Protein AF-A0A1G7TZG2-F1 (afdb_monomer_lite)

Sequence (341 aa):
MNESDNANGDNPPPTPTDAPNVVALSGQSQTVPIGFNADVRGTAAAETLQVLSKTNVTFGGNDGDEIEFEQPISAYTISASGNGISVSNGETKASLSLNGAVDLAFADGSATAQIRPTDAGFGVFLGEQRVGDTFDPGAVTLDTSDVSAIADEEGSDSGGTFPDLPSEGGPQPVSAGTGASENINGNQNATISGNGGDDRYILQTDSNAELTIDDFENGDQLFFTVDQLNDINVNNDVFGDGRVTLSAGQAAVTLTNLTESADQQIFDNASFEEQFGDRGIGISGDGGEDTGFPALPSEGGPQPVSAGTGASENLDGNQDTTISGNGGKTASSLIPRRTPH

Structure (mmCIF, N/CA/C/O backbone):
data_AF-A0A1G7TZG2-F1
#
_entry.id   AF-A0A1G7TZG2-F1
#
loop_
_atom_site.group_PDB
_atom_site.id
_atom_site.type_symbol
_atom_site.label_atom_id
_atom_site.label_alt_id
_atom_site.label_comp_id
_atom_site.label_asym_id
_atom_site.label_entity_id
_atom_site.label_seq_id
_atom_site.pdbx_PDB_ins_code
_atom_site.Cartn_x
_atom_site.Cartn_y
_atom_site.Cartn_z
_atom_site.occupancy
_atom_site.B_iso_or_equiv
_atom_site.auth_seq_id
_atom_site.auth_comp_id
_atom_site.auth_asym_id
_atom_site.auth_atom_id
_atom_site.pdbx_PDB_model_num
ATOM 1 N N . MET A 1 1 ? 27.627 59.198 14.942 1.00 47.44 1 MET A N 1
ATOM 2 C CA . MET A 1 1 ? 26.810 58.603 13.869 1.00 47.44 1 MET A CA 1
ATOM 3 C C . MET A 1 1 ? 26.427 57.231 14.376 1.00 47.44 1 MET A C 1
ATOM 5 O O . MET A 1 1 ? 27.297 56.381 14.448 1.00 47.44 1 MET A O 1
ATOM 9 N N . ASN A 1 2 ? 25.202 57.099 14.888 1.00 47.97 2 ASN A N 1
ATOM 10 C CA . ASN A 1 2 ? 24.642 55.818 15.312 1.00 47.97 2 ASN A CA 1
ATOM 11 C C . ASN A 1 2 ? 23.916 55.242 14.100 1.00 47.97 2 ASN A C 1
ATOM 13 O O . ASN A 1 2 ? 22.902 55.805 13.690 1.00 47.97 2 ASN A O 1
ATOM 17 N N . GLU A 1 3 ? 24.451 54.172 13.526 1.00 56.22 3 GLU A N 1
ATOM 18 C CA . GLU A 1 3 ? 23.673 53.280 12.672 1.00 56.22 3 GLU A CA 1
ATOM 19 C C . GLU A 1 3 ? 22.830 52.412 13.611 1.00 56.22 3 GLU A C 1
ATOM 21 O O . GLU A 1 3 ? 23.351 51.640 14.413 1.00 56.22 3 GLU A O 1
ATOM 26 N N . SER A 1 4 ? 21.519 52.652 13.612 1.00 64.19 4 SER A N 1
ATOM 27 C CA . SER A 1 4 ? 20.555 51.773 14.266 1.00 64.19 4 SER A CA 1
ATOM 28 C C . SER A 1 4 ? 20.326 50.576 13.353 1.00 64.19 4 SER A C 1
ATOM 30 O O . SER A 1 4 ? 19.540 50.664 12.411 1.00 64.19 4 SER A O 1
ATOM 32 N N . ASP A 1 5 ? 21.000 49.470 13.657 1.00 58.59 5 ASP A N 1
ATOM 33 C CA . ASP A 1 5 ? 20.667 48.147 13.139 1.00 58.59 5 ASP A CA 1
ATOM 34 C C . ASP A 1 5 ? 19.278 47.757 13.655 1.00 58.59 5 ASP A C 1
ATOM 36 O O . ASP A 1 5 ? 19.091 47.348 14.803 1.00 58.59 5 ASP A O 1
ATOM 40 N N . ASN A 1 6 ? 18.268 47.952 12.810 1.00 57.56 6 ASN A N 1
ATOM 41 C CA . ASN A 1 6 ? 16.907 47.505 13.062 1.00 57.56 6 ASN A CA 1
ATOM 42 C C . ASN A 1 6 ? 16.846 45.988 12.832 1.00 57.56 6 ASN A C 1
ATOM 44 O O . ASN A 1 6 ? 16.478 45.523 11.758 1.00 57.56 6 ASN A O 1
ATOM 48 N N . ALA A 1 7 ? 17.261 45.225 13.845 1.00 53.97 7 ALA A N 1
ATOM 49 C CA . ALA A 1 7 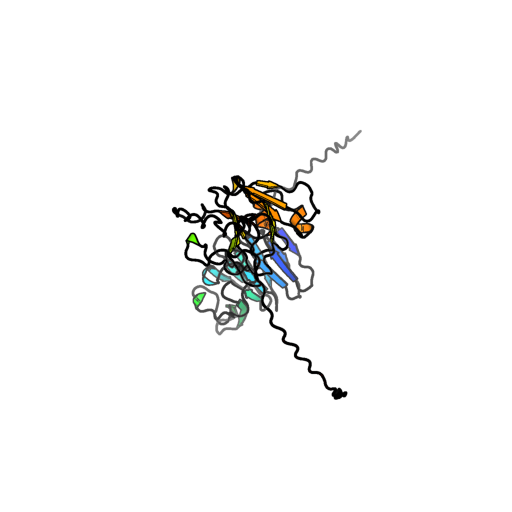? 17.293 43.763 13.875 1.00 53.97 7 ALA A CA 1
ATOM 50 C C . ALA A 1 7 ? 15.898 43.119 14.032 1.00 53.97 7 ALA A C 1
ATOM 52 O O . ALA A 1 7 ? 15.753 42.102 14.707 1.00 53.97 7 ALA A O 1
ATOM 53 N N . ASN A 1 8 ? 14.869 43.683 13.399 1.00 54.25 8 ASN A N 1
ATOM 54 C CA . ASN A 1 8 ? 13.614 42.968 13.188 1.00 54.25 8 ASN A CA 1
ATOM 55 C C . ASN A 1 8 ? 13.787 42.132 11.923 1.00 54.25 8 ASN A C 1
ATOM 57 O O . ASN A 1 8 ? 13.435 42.553 10.823 1.00 54.25 8 ASN A O 1
ATOM 61 N N . GLY A 1 9 ? 14.440 40.983 12.098 1.00 50.12 9 GLY A N 1
ATOM 62 C CA . GLY A 1 9 ? 14.615 39.963 11.075 1.00 50.12 9 GLY A CA 1
ATOM 63 C C . GLY A 1 9 ? 13.283 39.320 10.713 1.00 50.12 9 GLY A C 1
ATOM 64 O O . GLY A 1 9 ? 13.037 38.173 11.072 1.00 50.12 9 GLY A O 1
ATOM 65 N N . ASP A 1 10 ? 12.447 40.052 9.982 1.00 59.44 10 ASP A N 1
ATOM 66 C CA . ASP A 1 10 ? 11.390 39.473 9.164 1.00 59.44 10 ASP A CA 1
ATOM 67 C C . ASP A 1 10 ? 12.084 38.760 8.004 1.00 59.44 10 ASP A C 1
ATOM 69 O O . ASP A 1 10 ? 12.281 39.320 6.927 1.00 59.44 10 ASP A O 1
ATOM 73 N N . ASN A 1 11 ? 12.545 37.537 8.254 1.00 67.19 11 ASN A N 1
ATOM 74 C CA . ASN A 1 11 ? 12.902 36.622 7.186 1.00 67.19 11 ASN A CA 1
ATOM 75 C C . ASN A 1 11 ? 11.590 35.935 6.791 1.00 67.19 11 ASN A C 1
ATOM 77 O O . ASN A 1 11 ? 11.180 35.008 7.498 1.00 67.19 11 ASN A O 1
ATOM 81 N N . PRO A 1 12 ? 10.858 36.430 5.770 1.00 75.00 12 PRO A N 1
ATOM 82 C CA . PRO A 1 12 ? 9.615 35.793 5.372 1.00 75.00 12 PRO A CA 1
ATOM 83 C C . PRO A 1 12 ? 9.908 34.319 5.075 1.00 75.00 12 PRO A C 1
ATOM 85 O O . PRO A 1 12 ? 10.983 34.015 4.541 1.00 75.00 12 PRO A O 1
ATOM 88 N N . PRO A 1 13 ? 8.995 33.399 5.434 1.00 74.69 13 PRO A N 1
ATOM 89 C CA . PRO A 1 13 ? 9.159 32.006 5.059 1.00 74.69 13 PRO A CA 1
ATOM 90 C C . PRO A 1 13 ? 9.420 31.945 3.549 1.00 74.69 13 PRO A C 1
ATOM 92 O O . PRO A 1 13 ? 8.789 32.699 2.798 1.00 74.69 13 PRO A O 1
ATOM 95 N N . PRO A 1 14 ? 10.392 31.128 3.105 1.00 65.44 14 PRO A N 1
ATOM 96 C CA . PRO A 1 14 ? 10.720 31.035 1.694 1.00 65.44 14 PRO A CA 1
ATOM 97 C C . PRO A 1 14 ? 9.442 30.732 0.916 1.00 65.44 14 PRO A C 1
ATOM 99 O O . PRO A 1 14 ? 8.670 29.851 1.299 1.00 65.44 14 PRO A O 1
ATOM 102 N N . THR A 1 15 ? 9.197 31.492 -0.151 1.00 73.00 15 THR A N 1
ATOM 103 C CA . THR A 1 15 ? 8.085 31.208 -1.054 1.00 73.00 15 THR A CA 1
ATOM 104 C C . THR A 1 15 ? 8.252 29.775 -1.552 1.00 73.00 15 THR A C 1
ATOM 106 O O . THR A 1 15 ? 9.344 29.461 -2.039 1.00 73.00 15 THR A O 1
ATOM 109 N N . PRO A 1 16 ? 7.227 28.912 -1.444 1.00 67.69 16 PRO A N 1
ATOM 110 C CA . PRO A 1 16 ? 7.276 27.586 -2.035 1.00 67.69 16 PRO A CA 1
ATOM 111 C C . PRO A 1 16 ? 7.681 27.721 -3.500 1.00 67.69 16 PRO A C 1
ATOM 113 O O . PRO A 1 16 ? 7.040 28.433 -4.273 1.00 67.69 16 PRO A O 1
ATOM 116 N N . THR A 1 17 ? 8.815 27.132 -3.854 1.00 71.56 17 THR A N 1
ATOM 117 C CA . THR A 1 17 ? 9.245 27.036 -5.244 1.00 71.56 17 THR A CA 1
ATOM 118 C C . THR A 1 17 ? 8.560 25.835 -5.870 1.00 71.56 17 THR A C 1
ATOM 120 O O . THR A 1 17 ? 8.439 24.813 -5.206 1.00 71.56 17 THR A O 1
ATOM 123 N N . ASP A 1 18 ? 8.246 25.895 -7.162 1.00 74.62 18 ASP A N 1
ATOM 124 C CA . ASP A 1 18 ? 7.765 24.735 -7.935 1.00 74.62 18 ASP A CA 1
ATOM 125 C C . ASP A 1 18 ? 8.829 23.621 -8.098 1.00 74.62 18 ASP A C 1
ATOM 127 O O . ASP A 1 18 ? 8.640 22.668 -8.852 1.00 74.62 18 ASP A O 1
ATOM 131 N N . ALA A 1 19 ? 9.987 23.751 -7.440 1.00 82.50 19 ALA A N 1
ATOM 132 C CA . ALA A 1 19 ? 11.026 22.737 -7.445 1.00 82.50 19 ALA A CA 1
ATOM 133 C C . ALA A 1 19 ? 10.610 21.550 -6.556 1.00 82.50 19 ALA A C 1
ATOM 135 O O . ALA A 1 19 ? 10.148 21.772 -5.434 1.00 82.50 19 ALA A O 1
ATOM 136 N N . PRO A 1 20 ? 10.788 20.302 -7.024 1.00 87.81 20 PRO A N 1
ATOM 137 C CA . PRO A 1 20 ? 10.469 19.122 -6.233 1.00 87.81 20 PRO A CA 1
ATOM 138 C C . PRO A 1 20 ? 11.361 19.031 -4.990 1.00 87.81 20 PRO A C 1
ATOM 140 O O . PRO A 1 20 ? 12.482 19.549 -4.960 1.00 87.81 20 PRO A O 1
ATOM 143 N N . ASN A 1 21 ? 10.870 18.331 -3.971 1.00 92.44 21 ASN A N 1
ATOM 144 C CA . ASN A 1 21 ? 11.657 18.034 -2.780 1.00 92.44 21 ASN A CA 1
ATOM 145 C C . ASN A 1 21 ? 12.835 17.131 -3.150 1.00 92.44 21 ASN A C 1
ATOM 147 O O . ASN A 1 21 ? 12.668 16.186 -3.912 1.00 92.44 21 ASN A O 1
ATOM 151 N N . VAL A 1 22 ? 14.018 17.379 -2.596 1.00 96.38 22 VAL A N 1
ATOM 152 C CA . VAL A 1 22 ? 15.173 16.506 -2.841 1.00 96.38 22 VAL A CA 1
ATOM 153 C C . VAL A 1 22 ? 15.244 15.450 -1.747 1.00 96.38 22 VAL A C 1
ATOM 155 O O . VAL A 1 22 ? 15.362 15.790 -0.571 1.00 96.38 22 VAL A O 1
ATOM 158 N N . VAL A 1 23 ? 15.220 14.179 -2.141 1.00 96.69 23 VAL A N 1
ATOM 159 C CA . VAL A 1 23 ? 15.385 13.035 -1.235 1.00 96.69 23 VAL A CA 1
ATOM 160 C C . VAL A 1 23 ? 16.736 12.394 -1.525 1.00 96.69 23 VAL A C 1
ATOM 162 O O . VAL A 1 23 ? 17.000 11.985 -2.651 1.00 96.69 23 VAL A O 1
ATOM 165 N N . ALA A 1 24 ? 17.613 12.328 -0.525 1.00 96.44 24 ALA A N 1
ATOM 166 C CA . ALA A 1 24 ? 18.919 11.683 -0.646 1.00 96.44 24 ALA A CA 1
ATOM 167 C C . ALA A 1 24 ? 18.910 10.350 0.104 1.00 96.44 24 ALA A C 1
ATOM 169 O O . ALA A 1 24 ? 18.599 10.314 1.296 1.00 96.44 24 ALA A O 1
ATOM 170 N N . LEU A 1 25 ? 19.244 9.269 -0.600 1.00 96.44 25 LEU A N 1
ATOM 171 C CA . LEU A 1 25 ? 19.230 7.916 -0.052 1.00 96.44 25 LEU A CA 1
ATOM 172 C C . LEU A 1 25 ? 20.475 7.630 0.804 1.00 96.44 25 LEU A C 1
ATOM 174 O O . LEU A 1 25 ? 21.490 8.327 0.726 1.00 96.44 25 LEU A O 1
ATOM 178 N N . SER A 1 26 ? 20.384 6.621 1.674 1.00 94.75 26 SER A N 1
ATOM 179 C CA . SER A 1 26 ? 21.356 6.390 2.754 1.00 94.75 26 SER A CA 1
ATOM 180 C C . SER A 1 26 ? 22.680 5.776 2.286 1.00 94.75 26 SER A C 1
ATOM 182 O O . SER A 1 26 ? 23.651 5.747 3.047 1.00 94.75 26 SER A O 1
ATOM 184 N N . GLY A 1 27 ? 22.745 5.288 1.044 1.00 94.06 27 GLY A N 1
ATOM 185 C CA . GLY A 1 27 ? 23.894 4.541 0.535 1.00 94.06 27 GLY A CA 1
ATOM 186 C C . GLY A 1 27 ? 23.878 3.053 0.872 1.00 94.06 27 GLY A C 1
ATOM 187 O O . GLY A 1 27 ? 24.905 2.397 0.709 1.00 94.06 27 GLY A O 1
ATOM 188 N N . GLN A 1 28 ? 22.774 2.535 1.410 1.00 96.81 28 GLN A N 1
ATOM 189 C CA . GLN A 1 28 ? 22.540 1.122 1.715 1.00 96.81 28 GLN A CA 1
ATOM 190 C C . GLN A 1 28 ? 21.270 0.656 1.000 1.00 96.81 28 GLN A C 1
ATOM 192 O O . GLN A 1 28 ? 20.453 1.492 0.619 1.00 96.81 28 GLN A O 1
ATOM 197 N N . SER A 1 29 ? 21.088 -0.660 0.862 1.00 97.06 29 SER A N 1
ATOM 198 C CA . SER A 1 29 ? 19.823 -1.198 0.360 1.00 97.06 29 SER A CA 1
ATOM 199 C C . SER A 1 29 ? 18.670 -0.813 1.278 1.00 97.06 29 SER A C 1
ATOM 201 O O . SER A 1 29 ? 18.775 -0.973 2.497 1.00 97.06 29 SER A O 1
ATOM 203 N N . GLN A 1 30 ? 17.597 -0.286 0.698 1.00 96.94 30 GLN A N 1
ATOM 204 C CA . GLN A 1 30 ? 16.427 0.190 1.431 1.00 96.94 30 GLN A CA 1
ATOM 205 C C . GLN A 1 30 ? 15.210 0.316 0.512 1.00 96.94 30 GLN A C 1
ATOM 207 O O . GLN A 1 30 ? 15.365 0.591 -0.677 1.00 96.94 30 GLN A O 1
ATOM 212 N N . THR A 1 31 ? 14.026 0.206 1.110 1.00 97.38 31 THR A N 1
ATOM 213 C CA . THR A 1 31 ? 12.734 0.513 0.488 1.00 97.38 31 THR A CA 1
ATOM 214 C C . THR A 1 31 ? 12.240 1.850 1.023 1.00 97.38 31 THR A C 1
ATOM 216 O O . THR A 1 31 ? 12.272 2.077 2.236 1.00 97.38 31 THR A O 1
ATOM 219 N N . VAL A 1 32 ? 11.836 2.761 0.136 1.00 97.25 32 VAL A N 1
ATOM 220 C CA . VAL A 1 32 ? 11.391 4.108 0.515 1.00 97.25 32 VAL A CA 1
ATOM 221 C C . VAL A 1 32 ? 10.055 4.443 -0.155 1.00 97.25 32 VAL A C 1
ATOM 223 O O . VAL A 1 32 ? 10.031 4.609 -1.378 1.00 97.25 32 VAL A O 1
ATOM 226 N N . PRO A 1 33 ? 8.969 4.624 0.621 1.00 95.62 33 PRO A N 1
ATOM 227 C CA . PRO A 1 33 ? 7.718 5.159 0.104 1.00 95.62 33 PRO A CA 1
ATOM 228 C C . PRO A 1 33 ? 7.842 6.655 -0.176 1.00 95.62 33 PRO A C 1
ATOM 230 O O . PRO A 1 33 ? 8.309 7.442 0.654 1.00 95.62 33 PRO A O 1
ATOM 233 N N . ILE A 1 34 ? 7.420 7.057 -1.371 1.00 97.06 34 ILE A N 1
ATOM 234 C CA . ILE A 1 34 ? 7.437 8.439 -1.837 1.00 97.06 34 ILE A CA 1
ATOM 235 C C . ILE A 1 34 ? 5.992 8.898 -2.029 1.00 97.06 34 ILE A C 1
ATOM 237 O O . ILE A 1 34 ? 5.396 8.669 -3.073 1.00 97.06 34 ILE A O 1
ATOM 241 N N . GLY A 1 35 ? 5.455 9.579 -1.010 1.00 92.56 35 GLY A N 1
ATOM 242 C CA . GLY A 1 35 ? 4.097 10.152 -0.977 1.00 92.56 35 GLY A CA 1
ATOM 243 C C . GLY A 1 35 ? 4.004 11.630 -1.374 1.00 92.56 35 GLY A C 1
ATOM 244 O O . GLY A 1 35 ? 3.016 12.299 -1.088 1.00 92.56 35 GLY A O 1
ATOM 245 N N . PHE A 1 36 ? 5.052 12.191 -1.981 1.00 92.81 36 PHE A N 1
ATOM 246 C CA . PHE A 1 36 ? 5.091 13.594 -2.398 1.00 92.81 36 PHE A CA 1
ATOM 247 C C . PHE A 1 36 ? 5.972 13.791 -3.635 1.00 92.81 36 PHE A C 1
ATOM 249 O O . PHE A 1 36 ? 6.800 12.952 -3.977 1.00 92.81 36 PHE A O 1
ATOM 256 N N . ASN A 1 37 ? 5.836 14.942 -4.299 1.00 95.56 37 ASN A N 1
ATOM 257 C CA . ASN A 1 37 ? 6.665 15.276 -5.459 1.00 95.56 37 ASN A CA 1
ATOM 258 C C . ASN A 1 37 ? 8.148 15.383 -5.069 1.00 95.56 37 ASN A C 1
ATOM 260 O O . ASN A 1 37 ? 8.521 16.261 -4.277 1.00 95.56 37 ASN A O 1
ATOM 264 N N . ALA A 1 38 ? 8.986 14.528 -5.654 1.00 96.88 38 ALA A N 1
ATOM 265 C CA . ALA A 1 38 ? 10.372 14.354 -5.242 1.00 96.88 38 ALA A CA 1
ATOM 266 C C . ALA A 1 38 ? 11.353 14.178 -6.414 1.00 96.88 38 ALA A C 1
ATOM 268 O O . ALA A 1 38 ? 11.049 13.601 -7.456 1.00 96.88 38 ALA A O 1
ATOM 269 N N . ASP A 1 39 ? 12.572 14.660 -6.206 1.00 97.69 39 ASP A N 1
ATOM 270 C CA . ASP A 1 39 ? 13.777 14.359 -6.971 1.00 97.69 39 ASP A CA 1
ATOM 271 C C . ASP A 1 39 ? 14.675 13.488 -6.086 1.00 97.69 39 ASP A C 1
ATOM 273 O O . ASP A 1 39 ? 15.319 13.967 -5.143 1.00 97.69 39 ASP A O 1
ATOM 277 N N . VAL A 1 40 ? 14.639 12.185 -6.348 1.00 97.62 40 VAL A N 1
ATOM 278 C CA . VAL A 1 40 ? 15.295 11.160 -5.545 1.00 97.62 40 VAL A CA 1
ATOM 279 C C . VAL A 1 40 ? 16.698 10.913 -6.088 1.00 97.62 40 VAL A C 1
ATOM 281 O O . VAL A 1 40 ? 16.915 10.580 -7.256 1.00 97.62 40 VAL A O 1
ATOM 284 N N . ARG A 1 41 ? 17.683 11.081 -5.211 1.00 95.38 41 ARG A N 1
ATOM 285 C CA . ARG A 1 41 ? 19.101 10.864 -5.487 1.00 95.38 41 ARG A CA 1
ATOM 286 C C . ARG A 1 41 ? 19.492 9.486 -4.968 1.00 95.38 41 ARG A C 1
ATOM 288 O O . ARG A 1 41 ? 19.796 9.341 -3.782 1.00 95.38 41 ARG A O 1
ATOM 295 N N . GLY A 1 42 ? 19.450 8.515 -5.878 1.00 92.25 42 GLY A N 1
ATOM 296 C CA . GLY A 1 42 ? 19.916 7.152 -5.640 1.00 92.25 42 GLY A CA 1
ATOM 297 C C . GLY A 1 42 ? 21.417 7.062 -5.401 1.00 92.25 42 GLY A C 1
ATOM 298 O O . GLY A 1 42 ? 22.162 8.036 -5.596 1.00 92.25 42 GLY A O 1
ATOM 299 N N . THR A 1 43 ? 21.860 5.893 -4.960 1.00 94.81 43 THR A N 1
ATOM 300 C CA . THR A 1 43 ? 23.270 5.592 -4.708 1.00 94.81 43 THR A CA 1
ATOM 301 C C . THR A 1 43 ? 23.759 4.449 -5.600 1.00 94.81 43 THR A C 1
ATOM 303 O O . THR A 1 43 ? 23.362 4.358 -6.752 1.00 94.81 43 THR A O 1
ATOM 306 N N . ALA A 1 44 ? 24.725 3.658 -5.133 1.00 94.88 44 ALA A N 1
ATOM 307 C CA . ALA A 1 44 ? 25.202 2.460 -5.826 1.00 94.88 44 ALA A CA 1
ATOM 308 C C . ALA A 1 44 ? 24.705 1.164 -5.161 1.00 94.88 44 ALA A C 1
ATOM 310 O O . ALA A 1 44 ? 25.110 0.078 -5.573 1.00 94.88 44 ALA A O 1
ATOM 311 N N . ALA A 1 45 ? 23.931 1.276 -4.078 1.00 97.12 45 ALA A N 1
ATOM 312 C CA . ALA A 1 45 ? 23.237 0.148 -3.474 1.00 97.12 45 ALA A CA 1
ATOM 313 C C . ALA A 1 45 ? 21.942 -0.141 -4.246 1.00 97.12 45 ALA A C 1
ATOM 315 O O . ALA A 1 45 ? 21.452 0.745 -4.927 1.00 97.12 45 ALA A O 1
ATOM 316 N N . ALA A 1 46 ? 21.408 -1.355 -4.096 1.00 97.50 46 ALA A N 1
ATOM 317 C CA . ALA A 1 46 ? 20.106 -1.737 -4.640 1.00 97.50 46 ALA A CA 1
ATOM 318 C C . ALA A 1 46 ? 18.988 -1.081 -3.821 1.00 97.50 46 ALA A C 1
ATOM 320 O O . ALA A 1 46 ? 18.831 -1.408 -2.638 1.00 97.50 46 ALA A O 1
ATOM 321 N N . GLU A 1 47 ? 18.274 -0.134 -4.416 1.00 98.31 47 GLU A N 1
ATOM 322 C CA . GLU A 1 47 ? 17.254 0.691 -3.767 1.00 98.31 47 GLU A CA 1
ATOM 323 C C . GLU A 1 47 ? 15.873 0.443 -4.373 1.00 98.31 47 GLU A C 1
ATOM 325 O O . GLU A 1 47 ? 15.728 0.419 -5.592 1.00 98.31 47 GLU A O 1
ATOM 330 N N . THR A 1 48 ? 14.850 0.340 -3.524 1.00 98.31 48 THR A N 1
ATOM 331 C CA . THR A 1 48 ? 13.454 0.194 -3.952 1.00 98.31 48 THR A CA 1
ATOM 332 C C . THR A 1 48 ? 12.687 1.480 -3.655 1.00 98.31 48 THR A C 1
ATOM 334 O O . THR A 1 48 ? 12.655 1.939 -2.507 1.00 98.31 48 THR A O 1
ATOM 337 N N . LEU A 1 49 ? 12.066 2.089 -4.668 1.00 98.19 49 LEU A N 1
ATOM 338 C CA . LEU A 1 49 ? 11.177 3.240 -4.483 1.00 98.19 49 LEU A CA 1
ATOM 339 C C . LEU A 1 49 ? 9.727 2.850 -4.722 1.00 98.19 49 LEU A C 1
ATOM 341 O O . LEU A 1 49 ? 9.362 2.438 -5.817 1.00 98.19 49 LEU A O 1
ATOM 345 N N . GLN A 1 50 ? 8.898 3.097 -3.718 1.00 98.00 50 GLN A N 1
ATOM 346 C CA . GLN A 1 50 ? 7.455 2.908 -3.776 1.00 98.00 50 GLN A CA 1
ATOM 347 C C . GLN A 1 50 ? 6.791 4.227 -4.163 1.00 98.00 50 GLN A C 1
ATOM 349 O O . GLN A 1 50 ? 6.795 5.190 -3.390 1.00 98.00 50 GLN A O 1
ATOM 354 N N . VAL A 1 51 ? 6.288 4.311 -5.395 1.00 97.25 51 VAL A N 1
ATOM 355 C CA . VAL A 1 51 ? 5.717 5.544 -5.951 1.00 97.25 51 VAL A CA 1
ATOM 356 C C . VAL A 1 51 ? 4.218 5.572 -5.678 1.00 97.25 51 VAL A C 1
ATOM 358 O O . VAL A 1 51 ? 3.431 5.042 -6.461 1.00 97.25 51 VAL A O 1
ATOM 361 N N . LEU A 1 52 ? 3.842 6.233 -4.581 1.00 94.25 52 LEU A N 1
ATOM 362 C CA . LEU A 1 52 ? 2.448 6.325 -4.153 1.00 94.25 52 LEU A CA 1
ATOM 363 C C . LEU A 1 52 ? 1.618 7.214 -5.088 1.00 94.25 52 LEU A C 1
ATOM 365 O O . LEU A 1 52 ? 2.147 8.047 -5.843 1.00 94.25 52 LEU A O 1
ATOM 369 N N . SER A 1 53 ? 0.301 7.073 -5.015 1.00 92.00 53 SER A N 1
ATOM 370 C CA . SER A 1 53 ? -0.644 7.830 -5.828 1.00 92.00 53 SER A CA 1
ATOM 371 C C . SER A 1 53 ? -0.478 9.353 -5.754 1.00 92.00 53 SER A C 1
ATOM 373 O O . SER A 1 53 ? -0.146 9.939 -4.724 1.00 92.00 53 SER A O 1
ATOM 375 N N . LYS A 1 54 ? -0.744 10.028 -6.883 1.00 90.88 54 LYS A N 1
ATOM 376 C CA . LYS A 1 54 ? -0.698 11.500 -7.052 1.00 90.88 54 LYS A CA 1
ATOM 377 C C . LYS A 1 54 ? 0.682 12.121 -6.816 1.00 90.88 54 LYS A C 1
ATOM 379 O O . LYS A 1 54 ? 0.792 13.312 -6.507 1.00 90.88 54 LYS A O 1
ATOM 384 N N . THR A 1 55 ? 1.747 11.346 -7.008 1.00 93.69 55 THR A N 1
ATOM 385 C CA . THR A 1 55 ? 3.125 11.825 -6.856 1.00 93.69 55 THR A CA 1
ATOM 386 C C . THR A 1 55 ? 3.856 11.957 -8.187 1.00 93.69 55 THR A C 1
ATOM 388 O O . THR A 1 55 ? 3.615 11.231 -9.151 1.00 93.69 55 THR A O 1
ATOM 391 N N . ASN A 1 56 ? 4.777 12.920 -8.247 1.00 96.75 56 ASN A N 1
ATOM 392 C CA . ASN A 1 56 ? 5.707 13.095 -9.356 1.00 96.75 56 ASN A CA 1
ATOM 393 C C . ASN A 1 56 ? 7.136 12.856 -8.870 1.00 96.75 56 ASN A C 1
ATOM 395 O O . ASN A 1 56 ? 7.691 13.682 -8.142 1.00 96.75 56 ASN A O 1
ATOM 399 N N . VAL A 1 57 ? 7.741 11.758 -9.311 1.00 98.00 57 VAL A N 1
ATOM 400 C CA . VAL A 1 57 ? 9.074 11.324 -8.890 1.00 98.00 57 VAL A CA 1
ATOM 401 C C . VAL A 1 57 ? 10.052 11.384 -10.056 1.00 98.00 57 VAL A C 1
ATOM 403 O O . VAL A 1 57 ? 9.758 10.945 -11.169 1.00 98.00 57 VAL A O 1
ATOM 406 N N . THR A 1 58 ? 11.240 11.930 -9.809 1.00 98.19 58 THR A N 1
ATOM 407 C CA . THR A 1 58 ? 12.402 11.774 -10.692 1.00 98.19 58 THR A CA 1
ATOM 408 C C . THR A 1 58 ? 13.464 10.947 -9.983 1.00 98.19 58 THR A C 1
ATOM 410 O O . THR A 1 58 ? 13.769 11.230 -8.830 1.00 98.19 58 THR A O 1
ATOM 413 N N . PHE A 1 59 ? 14.033 9.950 -10.659 1.00 98.12 59 PHE A N 1
ATOM 414 C CA . PHE A 1 59 ? 15.049 9.062 -10.088 1.00 98.12 59 PHE A CA 1
ATOM 415 C C . PHE A 1 59 ? 16.128 8.707 -11.118 1.00 98.12 59 PHE A C 1
ATOM 417 O O . PHE A 1 59 ? 15.859 8.606 -12.315 1.00 98.12 59 PHE A O 1
ATOM 424 N N . GLY A 1 60 ? 17.371 8.544 -10.672 1.00 97.19 60 GLY A N 1
ATOM 425 C CA . GLY A 1 60 ? 18.468 8.050 -11.506 1.00 97.19 60 GLY A CA 1
ATOM 426 C C . GLY A 1 60 ? 18.809 6.619 -11.124 1.00 97.19 60 GLY A C 1
ATOM 427 O O . GLY A 1 60 ? 19.652 6.445 -10.252 1.00 97.19 60 GLY A O 1
ATOM 428 N N . GLY A 1 61 ? 18.173 5.645 -11.772 1.00 96.44 61 GLY A N 1
ATOM 429 C CA . GLY A 1 61 ? 18.300 4.235 -11.410 1.00 96.44 61 GLY A CA 1
ATOM 430 C C . GLY A 1 61 ? 19.546 3.560 -11.984 1.00 96.44 61 GLY A C 1
ATOM 431 O O . GLY A 1 61 ? 20.003 3.874 -13.093 1.00 96.44 61 GLY A O 1
ATOM 432 N N . ASN A 1 62 ? 20.089 2.635 -11.207 1.00 97.50 62 ASN A N 1
ATOM 433 C CA . ASN A 1 62 ? 21.278 1.830 -11.455 1.00 97.50 62 ASN A CA 1
ATOM 434 C C . ASN A 1 62 ? 20.923 0.336 -11.414 1.00 97.50 62 ASN A C 1
ATOM 436 O O . ASN A 1 62 ? 19.767 -0.035 -11.249 1.00 97.50 62 ASN A O 1
ATOM 440 N N . ASP A 1 63 ? 21.929 -0.520 -11.606 1.00 97.69 63 ASP A N 1
ATOM 441 C CA . ASP A 1 63 ? 21.740 -1.970 -11.569 1.00 97.69 63 ASP A CA 1
ATOM 442 C C . ASP A 1 63 ? 21.240 -2.439 -10.194 1.00 97.69 63 ASP A C 1
ATOM 444 O O . ASP A 1 63 ? 21.914 -2.226 -9.183 1.00 97.69 63 ASP A O 1
ATOM 448 N N . GLY A 1 64 ? 20.109 -3.146 -10.189 1.00 97.31 64 GLY A N 1
ATOM 449 C CA . GLY A 1 64 ? 19.498 -3.713 -8.983 1.00 97.31 64 GLY A CA 1
ATOM 450 C C . GLY A 1 64 ? 18.570 -2.759 -8.234 1.00 97.31 64 GLY A C 1
ATOM 451 O O . GLY A 1 64 ? 18.079 -3.138 -7.177 1.00 97.31 64 GLY A O 1
ATOM 452 N N . ASP A 1 65 ? 18.342 -1.553 -8.760 1.00 98.50 65 ASP A N 1
ATOM 453 C CA . ASP A 1 65 ? 17.276 -0.685 -8.265 1.00 98.50 65 ASP A CA 1
ATOM 454 C C . ASP A 1 65 ? 15.914 -1.163 -8.772 1.00 98.50 65 ASP A C 1
ATOM 456 O O . ASP A 1 65 ? 15.801 -1.704 -9.877 1.00 98.50 65 ASP A O 1
ATOM 460 N N . GLU A 1 66 ? 14.878 -0.880 -7.995 1.00 98.50 66 GLU A N 1
ATOM 461 C CA . GLU A 1 66 ? 13.500 -1.251 -8.287 1.00 98.50 66 GLU A CA 1
ATOM 462 C C . GLU A 1 66 ? 12.551 -0.073 -8.051 1.00 98.50 66 GLU A C 1
ATOM 464 O O . GLU A 1 66 ? 12.707 0.693 -7.097 1.00 98.50 66 GLU A O 1
ATOM 469 N N . ILE A 1 67 ? 11.559 0.090 -8.926 1.00 98.44 67 ILE A N 1
ATOM 470 C CA . ILE A 1 67 ? 10.476 1.062 -8.762 1.00 98.44 67 ILE A CA 1
ATOM 471 C C . ILE A 1 67 ? 9.140 0.332 -8.756 1.00 98.44 67 ILE A C 1
ATOM 473 O O . ILE A 1 67 ? 8.765 -0.286 -9.751 1.00 98.44 67 ILE A O 1
ATOM 477 N N . GLU A 1 68 ? 8.415 0.478 -7.656 1.00 98.12 68 GLU A N 1
ATOM 478 C CA . GLU A 1 68 ? 7.116 -0.135 -7.415 1.00 98.12 68 GLU A CA 1
ATOM 479 C C . GLU A 1 68 ? 5.976 0.861 -7.677 1.00 98.12 68 GLU A C 1
ATOM 481 O O . GLU A 1 68 ? 6.059 2.047 -7.328 1.00 98.12 68 GLU A O 1
ATOM 486 N N . PHE A 1 69 ? 4.901 0.364 -8.290 1.00 97.31 69 PHE A N 1
ATOM 487 C CA . PHE A 1 69 ? 3.693 1.108 -8.644 1.00 97.31 69 PHE A CA 1
ATOM 488 C C . PHE A 1 69 ? 2.432 0.393 -8.140 1.00 97.31 69 PHE A C 1
ATOM 490 O O . PHE A 1 69 ? 2.361 -0.833 -8.164 1.00 97.31 69 PHE A O 1
ATOM 497 N N . GLU A 1 70 ? 1.417 1.158 -7.738 1.00 94.75 70 GLU A N 1
ATOM 498 C CA . GLU A 1 70 ? 0.165 0.616 -7.175 1.00 94.75 70 GLU A CA 1
ATOM 499 C C . GLU A 1 70 ? -0.733 -0.077 -8.208 1.00 94.75 70 GLU A C 1
ATOM 501 O O . GLU A 1 70 ? -1.520 -0.946 -7.872 1.00 94.75 70 GLU A O 1
ATOM 506 N N . GLN A 1 71 ? -0.666 0.319 -9.481 1.00 94.88 71 GLN A N 1
ATOM 507 C CA . GLN A 1 71 ? -1.622 -0.130 -10.498 1.00 94.88 71 GLN A CA 1
ATOM 508 C C . GLN A 1 71 ? -0.978 -1.145 -11.463 1.00 94.88 71 GLN A C 1
ATOM 510 O O . GLN A 1 71 ? 0.252 -1.202 -11.577 1.00 94.88 71 GLN A O 1
ATOM 515 N N . PRO A 1 72 ? -1.767 -1.950 -12.199 1.00 96.75 72 PRO A N 1
ATOM 516 C CA . PRO A 1 72 ? -1.225 -2.837 -13.230 1.00 96.75 72 PRO A CA 1
ATOM 517 C C . PRO A 1 72 ? -0.583 -2.039 -14.374 1.00 96.75 72 PRO A C 1
ATOM 519 O O . PRO A 1 72 ? -0.972 -0.897 -14.642 1.00 96.75 72 PRO A O 1
ATOM 522 N N . ILE A 1 73 ? 0.345 -2.643 -15.127 1.00 98.06 73 ILE A N 1
ATOM 523 C CA . ILE A 1 73 ? 1.085 -1.956 -16.207 1.00 98.06 73 ILE A CA 1
ATOM 524 C C . ILE A 1 73 ? 0.151 -1.314 -17.249 1.00 98.06 73 ILE A C 1
ATOM 526 O O . ILE A 1 73 ? 0.447 -0.255 -17.807 1.00 98.06 73 ILE A O 1
ATOM 530 N N . SER A 1 74 ? -1.012 -1.929 -17.486 1.00 97.25 74 SER A N 1
ATOM 531 C CA . SER A 1 74 ? -2.029 -1.451 -18.432 1.00 97.25 74 SER A CA 1
ATOM 532 C C . SER A 1 74 ? -2.680 -0.114 -18.046 1.00 97.25 74 SER A C 1
ATOM 534 O O . SER A 1 74 ? -3.247 0.552 -18.916 1.00 97.25 74 SER A O 1
ATOM 536 N N . ALA A 1 75 ? -2.568 0.312 -16.783 1.00 97.00 75 ALA A N 1
ATOM 537 C CA . ALA A 1 75 ? -3.044 1.610 -16.305 1.00 97.00 75 ALA A CA 1
ATOM 538 C C . ALA A 1 75 ? -2.084 2.767 -16.641 1.00 97.00 75 ALA A C 1
ATOM 540 O O . ALA A 1 75 ? -2.456 3.938 -16.524 1.00 97.00 75 ALA A O 1
ATOM 541 N N . TYR A 1 76 ? -0.856 2.465 -17.074 1.00 98.25 76 TYR A N 1
ATOM 542 C CA . TYR A 1 76 ? 0.178 3.463 -17.316 1.00 98.25 76 TYR A CA 1
ATOM 543 C C . TYR A 1 76 ? 0.442 3.692 -18.803 1.00 98.25 76 TYR A C 1
ATOM 545 O O . TYR A 1 76 ? 0.560 2.784 -19.624 1.00 98.25 76 TYR A O 1
ATOM 553 N N . THR A 1 77 ? 0.645 4.959 -19.144 1.00 98.25 77 THR A N 1
ATOM 554 C CA . THR A 1 77 ? 1.338 5.358 -20.364 1.00 98.25 77 THR A CA 1
ATOM 555 C C . THR A 1 77 ? 2.841 5.309 -20.110 1.00 98.25 77 THR A C 1
ATOM 557 O O . THR A 1 77 ? 3.359 6.052 -19.273 1.00 98.25 77 THR A O 1
ATOM 560 N N . ILE A 1 78 ? 3.546 4.463 -20.863 1.00 98.62 78 ILE A N 1
ATOM 561 C CA . ILE A 1 78 ? 5.002 4.308 -20.777 1.00 98.62 78 ILE A CA 1
ATOM 562 C C . ILE A 1 78 ? 5.648 4.870 -22.041 1.00 98.62 78 ILE A C 1
ATOM 564 O O . ILE A 1 78 ? 5.290 4.517 -23.165 1.00 98.62 78 ILE A O 1
ATOM 568 N N . SER A 1 79 ? 6.616 5.762 -21.859 1.00 98.56 79 SER A N 1
ATOM 569 C CA . SER A 1 79 ? 7.351 6.403 -22.951 1.00 98.56 79 SER A CA 1
ATOM 570 C C . SER A 1 79 ? 8.841 6.473 -22.645 1.00 98.56 79 SER A C 1
ATOM 572 O O . SER A 1 79 ? 9.252 6.404 -21.489 1.00 98.56 79 SER A O 1
ATOM 574 N N . ALA A 1 80 ? 9.669 6.611 -23.679 1.00 98.38 80 ALA A N 1
ATOM 575 C CA . ALA A 1 80 ? 11.114 6.723 -23.526 1.00 98.38 80 ALA A CA 1
ATOM 576 C C . ALA A 1 80 ? 11.684 7.856 -24.380 1.00 98.38 80 ALA A C 1
ATOM 578 O O . ALA A 1 80 ? 11.213 8.127 -25.485 1.00 98.38 80 ALA A 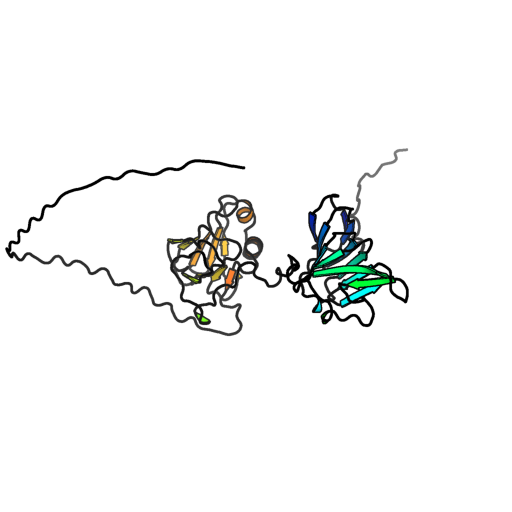O 1
ATOM 579 N N . SER A 1 81 ? 12.734 8.500 -23.871 1.00 97.69 81 SER A N 1
ATOM 580 C CA . SER A 1 81 ? 13.492 9.527 -24.584 1.00 97.69 81 SER A CA 1
ATOM 581 C C . SER A 1 81 ? 14.942 9.539 -24.109 1.00 97.69 81 SER A C 1
ATOM 583 O O . SER A 1 81 ? 15.219 9.741 -22.928 1.00 97.69 81 SER A O 1
ATOM 585 N N . GLY A 1 82 ? 15.888 9.361 -25.034 1.00 97.06 82 GLY A N 1
ATOM 586 C CA . GLY A 1 82 ? 17.307 9.253 -24.691 1.00 97.06 82 GLY A CA 1
ATOM 587 C C . GLY A 1 82 ? 17.576 8.031 -23.808 1.00 97.06 82 GLY A C 1
ATOM 588 O O . GLY A 1 82 ? 17.230 6.916 -24.189 1.00 97.06 82 GLY A O 1
ATOM 589 N N . ASN A 1 83 ? 18.192 8.252 -22.645 1.00 97.56 83 ASN A N 1
ATOM 590 C CA . ASN A 1 83 ? 18.376 7.240 -21.601 1.00 97.56 83 ASN A CA 1
ATOM 591 C C . ASN A 1 83 ? 17.251 7.250 -20.548 1.00 97.56 83 ASN A C 1
ATOM 593 O O . ASN A 1 83 ? 17.386 6.593 -19.522 1.00 97.56 83 ASN A O 1
ATOM 597 N N . GLY A 1 84 ? 16.183 8.023 -20.759 1.00 98.12 84 GLY A N 1
ATOM 598 C CA . GLY A 1 84 ? 15.080 8.143 -19.816 1.00 98.12 84 GLY A CA 1
ATOM 599 C C . GLY A 1 84 ? 13.871 7.286 -20.184 1.00 98.12 84 GLY A C 1
ATOM 600 O O . GLY A 1 84 ? 13.539 7.156 -21.366 1.00 98.12 84 GLY A O 1
ATOM 601 N N . ILE A 1 85 ? 13.181 6.774 -19.166 1.00 98.50 85 ILE A N 1
ATOM 602 C CA . ILE A 1 85 ? 11.845 6.169 -19.253 1.00 98.50 85 ILE A CA 1
ATOM 603 C C . ILE A 1 85 ? 10.881 6.952 -18.354 1.00 98.50 85 ILE A C 1
ATOM 605 O O . ILE A 1 85 ? 11.253 7.405 -17.273 1.00 98.50 85 ILE A O 1
ATOM 609 N N . SER A 1 86 ? 9.652 7.170 -18.816 1.00 98.50 86 SER A N 1
ATOM 610 C CA . SER A 1 86 ? 8.594 7.814 -18.039 1.00 98.50 86 SER A CA 1
ATOM 611 C C . SER A 1 86 ? 7.365 6.921 -17.996 1.00 98.50 86 SER A C 1
ATOM 613 O O . SER A 1 86 ? 6.915 6.450 -19.041 1.00 98.50 86 SER A O 1
ATOM 615 N N . VAL A 1 87 ? 6.839 6.731 -16.790 1.00 98.50 87 VAL A N 1
ATOM 616 C CA . VAL A 1 87 ? 5.653 5.931 -16.468 1.00 98.50 87 VAL A CA 1
ATOM 617 C C . VAL A 1 87 ? 4.633 6.877 -15.840 1.00 98.50 87 VAL A C 1
ATOM 619 O O . VAL A 1 87 ? 4.971 7.585 -14.891 1.00 98.50 87 VAL A O 1
ATOM 622 N N . SER A 1 88 ? 3.419 6.973 -16.386 1.00 98.12 88 SER A N 1
ATOM 623 C CA . SER A 1 88 ? 2.389 7.871 -15.843 1.00 98.12 88 SER A CA 1
ATOM 624 C C . SER A 1 88 ? 0.967 7.407 -16.134 1.00 98.12 88 SER A C 1
ATOM 626 O O . SER A 1 88 ? 0.687 6.958 -17.240 1.00 98.12 88 SER A O 1
ATOM 628 N N . ASN A 1 89 ? 0.064 7.572 -15.169 1.00 96.56 89 ASN A N 1
ATOM 629 C CA . ASN A 1 89 ? -1.380 7.337 -15.317 1.00 96.56 89 ASN A CA 1
ATOM 630 C C . ASN A 1 89 ? -2.188 8.657 -15.341 1.00 96.56 89 ASN A C 1
ATOM 632 O O . ASN A 1 89 ? -3.407 8.653 -15.207 1.00 96.56 89 ASN A O 1
ATOM 636 N N . GLY A 1 90 ? -1.514 9.802 -15.513 1.00 95.38 90 GLY A N 1
ATOM 637 C CA . GLY A 1 90 ? -2.117 11.139 -15.508 1.00 95.38 90 GLY A CA 1
ATOM 638 C C . GLY A 1 90 ? -2.073 11.847 -14.151 1.00 95.38 90 GLY A C 1
ATOM 639 O O . GLY A 1 90 ? -1.865 13.060 -14.133 1.00 95.38 90 GLY A O 1
ATOM 640 N N . GLU A 1 91 ? -2.191 11.112 -13.043 1.00 91.31 91 GLU A N 1
ATOM 641 C CA . GLU A 1 91 ? -2.080 11.655 -11.678 1.00 91.31 91 GLU A CA 1
ATOM 642 C C . GLU A 1 91 ? -0.699 11.390 -11.071 1.00 91.31 91 GLU A C 1
ATOM 644 O O . GLU A 1 91 ? -0.046 12.306 -10.569 1.00 91.31 91 GLU A O 1
ATOM 649 N N . THR A 1 92 ? -0.233 10.149 -11.186 1.00 95.75 92 THR A N 1
ATOM 650 C CA . THR A 1 92 ? 1.092 9.689 -10.775 1.00 95.75 92 THR A CA 1
ATOM 651 C C . THR A 1 92 ? 2.040 9.708 -11.967 1.00 95.75 92 THR A C 1
ATOM 653 O O . THR A 1 92 ? 1.671 9.380 -13.107 1.00 95.75 92 THR A O 1
ATOM 656 N N . LYS A 1 93 ? 3.293 10.093 -11.727 1.00 98.00 93 LYS A N 1
ATOM 657 C CA . LYS A 1 93 ? 4.347 10.090 -12.739 1.00 98.00 93 LYS A CA 1
ATOM 658 C C . LYS A 1 93 ? 5.704 9.759 -12.136 1.00 98.00 93 LYS A C 1
ATOM 660 O O . LYS A 1 93 ? 6.217 10.505 -11.310 1.00 98.00 93 LYS A O 1
ATOM 665 N N . ALA A 1 94 ? 6.364 8.747 -12.683 1.00 98.31 94 ALA A N 1
ATOM 666 C CA . ALA A 1 94 ? 7.784 8.502 -12.473 1.00 98.31 94 ALA A CA 1
ATOM 667 C C . ALA A 1 94 ? 8.576 8.844 -13.744 1.00 98.31 94 ALA A C 1
ATOM 669 O O . ALA A 1 94 ? 8.168 8.537 -14.868 1.00 98.31 94 ALA A O 1
ATOM 670 N N . SER A 1 95 ? 9.711 9.520 -13.579 1.00 98.38 95 SER A N 1
ATOM 671 C CA . SER A 1 95 ? 10.683 9.808 -14.639 1.00 98.38 95 SER A CA 1
ATOM 672 C C . SER A 1 95 ? 12.046 9.275 -14.222 1.00 98.38 95 SER A C 1
ATOM 674 O O . SER A 1 95 ? 12.682 9.813 -13.318 1.00 98.38 95 SER A O 1
ATOM 676 N N . LEU A 1 96 ? 12.498 8.215 -14.880 1.00 98.31 96 LEU A N 1
ATOM 677 C CA . LEU A 1 96 ? 13.712 7.506 -14.515 1.00 98.31 96 LEU A CA 1
ATOM 678 C C . LEU A 1 96 ? 14.792 7.770 -15.556 1.00 98.31 96 LEU A C 1
ATOM 680 O O . LEU A 1 96 ? 14.551 7.625 -16.753 1.00 98.31 96 LEU A O 1
ATOM 684 N N . SER A 1 97 ? 15.995 8.120 -15.113 1.00 98.31 97 SER A N 1
ATOM 685 C CA . SER A 1 97 ? 17.199 8.053 -15.945 1.00 98.31 97 SER A CA 1
ATOM 686 C C . SER A 1 97 ? 17.857 6.695 -15.748 1.00 98.31 97 SER A C 1
ATOM 688 O O . SER A 1 97 ? 18.248 6.376 -14.630 1.00 98.31 97 SER A O 1
ATOM 690 N N . LEU A 1 98 ? 17.996 5.915 -16.818 1.00 98.06 98 LEU A N 1
ATOM 691 C CA . LEU A 1 98 ? 18.579 4.576 -16.771 1.00 98.06 98 LEU A CA 1
ATOM 692 C C . LEU A 1 98 ? 20.102 4.669 -16.902 1.00 98.06 98 LEU A C 1
ATOM 694 O O . LEU A 1 98 ? 20.628 4.947 -17.987 1.00 98.06 98 LEU A O 1
ATOM 698 N N . ASN A 1 99 ? 20.802 4.457 -15.788 1.00 97.38 99 ASN A N 1
ATOM 699 C CA . ASN A 1 99 ? 22.257 4.275 -15.744 1.00 97.38 99 ASN A CA 1
ATOM 700 C C . ASN A 1 99 ? 22.649 2.790 -15.655 1.00 97.38 99 ASN A C 1
ATOM 702 O O . ASN A 1 99 ? 23.797 2.452 -15.943 1.00 97.38 99 ASN A O 1
ATOM 706 N N . GLY A 1 100 ? 21.689 1.930 -15.309 1.00 97.06 100 GLY A N 1
ATOM 707 C CA . GLY A 1 100 ? 21.775 0.472 -15.292 1.00 97.06 100 GLY A CA 1
ATOM 708 C C . GLY A 1 100 ? 20.421 -0.167 -15.619 1.00 97.06 100 GLY A C 1
ATOM 709 O O . GLY A 1 100 ? 19.519 0.504 -16.133 1.00 97.06 100 GLY A O 1
ATOM 710 N N . ALA A 1 101 ? 20.306 -1.465 -15.360 1.00 98.31 101 ALA A N 1
ATOM 711 C CA . ALA A 1 101 ? 19.060 -2.217 -15.401 1.00 98.31 101 ALA A CA 1
ATOM 712 C C . ALA A 1 101 ? 18.259 -1.981 -14.113 1.00 98.31 101 ALA A C 1
ATOM 714 O O . ALA A 1 101 ? 18.749 -2.270 -13.026 1.00 98.31 101 ALA A O 1
ATOM 715 N N . VAL A 1 102 ? 17.044 -1.462 -14.265 1.00 98.56 102 VAL A N 1
ATOM 716 C CA . VAL A 1 102 ? 16.140 -1.113 -13.161 1.00 98.56 102 VAL A CA 1
ATOM 717 C C . VAL A 1 102 ? 14.880 -1.945 -13.306 1.00 98.56 102 VAL A C 1
ATOM 719 O O . VAL A 1 102 ? 14.292 -1.945 -14.389 1.00 98.56 102 VAL A O 1
ATOM 722 N N . ASP A 1 103 ? 14.444 -2.620 -12.256 1.00 98.69 103 ASP A N 1
ATOM 723 C CA . ASP A 1 103 ? 13.186 -3.361 -12.281 1.00 98.69 103 ASP A CA 1
ATOM 724 C C . ASP A 1 103 ? 12.004 -2.413 -12.048 1.00 98.69 103 ASP A C 1
ATOM 726 O O . ASP A 1 103 ? 12.062 -1.492 -11.235 1.00 98.69 103 ASP A O 1
ATOM 730 N N . LEU A 1 104 ? 10.951 -2.564 -12.853 1.00 98.69 104 LEU A N 1
ATOM 731 C CA . LEU A 1 104 ? 9.692 -1.844 -12.680 1.00 98.69 104 LEU A CA 1
ATOM 732 C C . LEU A 1 104 ? 8.633 -2.859 -12.272 1.00 98.69 104 LEU A C 1
ATOM 734 O O . LEU A 1 104 ? 8.242 -3.686 -13.099 1.00 98.69 104 LEU A O 1
ATOM 738 N N . ALA A 1 105 ? 8.190 -2.786 -11.024 1.00 98.25 105 ALA A N 1
ATOM 739 C CA . ALA A 1 105 ? 7.176 -3.657 -10.460 1.00 98.25 105 ALA A CA 1
ATOM 740 C C . ALA A 1 105 ? 5.810 -2.964 -10.487 1.00 98.25 105 ALA A C 1
ATOM 742 O O . ALA A 1 105 ? 5.647 -1.829 -10.034 1.00 98.25 105 ALA A O 1
ATOM 743 N N . PHE A 1 106 ? 4.820 -3.652 -11.043 1.00 97.75 106 PHE A N 1
ATOM 744 C CA . PHE A 1 106 ? 3.426 -3.224 -11.138 1.00 97.75 106 PHE A CA 1
ATOM 745 C C . PHE A 1 106 ? 2.535 -4.205 -10.372 1.00 97.75 106 PHE A C 1
ATOM 747 O O . PHE A 1 106 ? 3.002 -5.248 -9.906 1.00 97.75 106 PHE A O 1
ATOM 754 N N . ALA A 1 107 ? 1.238 -3.910 -10.290 1.00 95.38 107 ALA A N 1
ATOM 755 C CA . ALA A 1 107 ? 0.293 -4.806 -9.623 1.00 95.38 107 ALA A CA 1
ATOM 756 C C . ALA A 1 107 ? 0.124 -6.180 -10.286 1.00 95.38 107 ALA A C 1
ATOM 758 O O . ALA A 1 107 ? -0.282 -7.142 -9.644 1.00 95.38 107 ALA A O 1
ATOM 759 N N . ASP A 1 108 ? 0.446 -6.296 -11.572 1.00 94.94 108 ASP A N 1
ATOM 760 C CA . ASP A 1 108 ? 0.350 -7.534 -12.347 1.00 94.94 108 ASP A CA 1
ATOM 761 C C . ASP A 1 108 ? 1.704 -8.230 -12.588 1.00 94.94 108 ASP A C 1
ATOM 763 O O . ASP A 1 108 ? 1.761 -9.234 -13.305 1.00 94.94 108 ASP A O 1
ATOM 767 N N . GLY A 1 109 ? 2.781 -7.735 -11.968 1.00 97.06 109 GLY A N 1
ATOM 768 C CA . GLY A 1 109 ? 4.131 -8.305 -12.010 1.00 97.06 109 GLY A CA 1
ATOM 769 C C . GLY A 1 109 ? 5.204 -7.277 -12.368 1.00 97.06 109 GLY A C 1
ATOM 770 O O . GLY A 1 109 ? 4.907 -6.100 -12.589 1.00 97.06 109 GLY A O 1
ATOM 771 N N . SER A 1 110 ? 6.455 -7.722 -12.467 1.00 98.62 110 SER A N 1
ATOM 772 C CA . SER A 1 110 ? 7.596 -6.849 -12.757 1.00 98.62 110 SER A CA 1
ATOM 773 C C . SER A 1 110 ? 8.227 -7.101 -14.124 1.00 98.62 110 SER A C 1
ATOM 775 O O . SER A 1 110 ? 8.064 -8.152 -14.753 1.00 98.62 110 SER A O 1
ATOM 777 N N . ALA A 1 111 ? 8.952 -6.103 -14.628 1.00 98.75 111 ALA A N 1
ATOM 778 C CA . ALA A 1 111 ? 9.840 -6.255 -15.774 1.00 98.75 111 ALA A CA 1
ATOM 779 C C . ALA A 1 111 ? 11.035 -5.299 -15.698 1.00 98.75 111 ALA A C 1
ATOM 781 O O . ALA A 1 111 ? 10.907 -4.129 -15.338 1.00 98.75 111 ALA A O 1
ATOM 782 N N . THR A 1 112 ? 12.195 -5.764 -16.163 1.00 98.75 112 THR A N 1
ATOM 783 C CA . THR A 1 112 ? 13.420 -4.959 -16.180 1.00 98.75 112 THR A CA 1
ATOM 784 C C . THR A 1 112 ? 13.414 -3.909 -17.292 1.00 98.75 112 THR A C 1
ATOM 786 O O . THR A 1 112 ? 13.357 -4.235 -18.487 1.00 98.75 112 THR A O 1
ATOM 789 N N . ALA A 1 113 ? 13.563 -2.641 -16.919 1.00 98.69 113 ALA A N 1
ATOM 790 C CA . ALA A 1 113 ? 13.866 -1.529 -17.805 1.00 98.69 113 ALA A CA 1
ATOM 791 C C . ALA A 1 113 ? 15.383 -1.386 -18.016 1.00 98.69 113 ALA A C 1
ATOM 793 O O . ALA A 1 113 ? 16.157 -1.255 -17.072 1.00 98.69 113 ALA A O 1
ATOM 794 N N . GLN A 1 114 ? 15.835 -1.372 -19.270 1.00 98.62 114 GLN A N 1
ATOM 795 C CA . GLN A 1 114 ? 17.262 -1.239 -19.591 1.00 98.62 114 GLN A CA 1
ATOM 796 C C . GLN A 1 114 ? 17.512 -0.680 -20.994 1.00 98.62 114 GLN A C 1
ATOM 798 O O . GLN A 1 114 ? 16.674 -0.771 -21.897 1.00 98.62 114 GLN A O 1
ATOM 803 N N . ILE A 1 115 ? 18.711 -0.137 -21.211 1.00 98.56 115 ILE A N 1
ATOM 804 C CA . ILE A 1 115 ? 19.172 0.304 -22.533 1.00 98.56 115 ILE A CA 1
ATOM 805 C C . ILE A 1 115 ? 19.898 -0.848 -23.223 1.00 98.56 115 ILE A C 1
ATOM 807 O O . ILE A 1 115 ? 20.870 -1.384 -22.697 1.00 98.56 115 ILE A O 1
ATOM 811 N N . ARG A 1 116 ? 19.475 -1.200 -24.442 1.00 98.38 116 ARG A N 1
ATOM 812 C CA . ARG A 1 116 ? 20.096 -2.274 -25.236 1.00 98.38 116 ARG A CA 1
ATOM 813 C C . ARG A 1 116 ? 20.507 -1.797 -26.631 1.00 98.38 116 ARG A C 1
ATOM 815 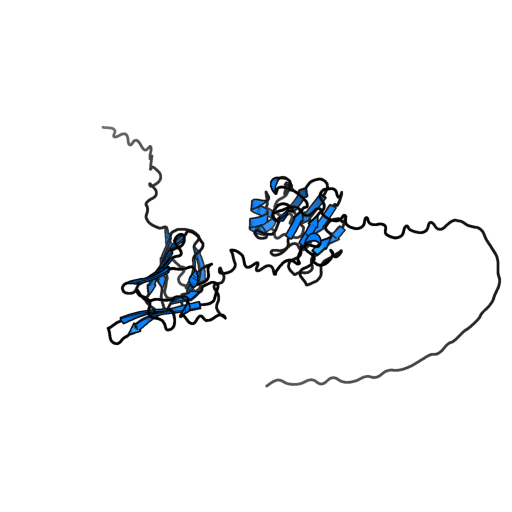O O . ARG A 1 116 ? 19.863 -0.900 -27.189 1.00 98.38 116 ARG A O 1
ATOM 822 N N . PRO A 1 117 ? 21.565 -2.386 -27.221 1.00 97.88 117 PRO A N 1
ATOM 823 C CA . PRO A 1 117 ? 21.899 -2.160 -28.619 1.00 97.88 117 PRO A CA 1
ATOM 824 C C . PRO A 1 117 ? 20.842 -2.780 -29.544 1.00 97.88 117 PRO A C 1
ATOM 826 O O . PRO A 1 117 ? 20.227 -3.799 -29.246 1.00 97.88 117 PRO A O 1
ATOM 829 N N . THR A 1 118 ? 20.663 -2.152 -30.696 1.00 97.00 118 THR A N 1
ATOM 830 C CA . THR A 1 118 ? 19.760 -2.512 -31.790 1.00 97.00 118 THR A CA 1
ATOM 831 C C . THR A 1 118 ? 20.472 -2.232 -33.113 1.00 97.00 118 THR A C 1
ATOM 833 O O . THR A 1 118 ? 21.471 -1.510 -33.145 1.00 97.00 118 THR A O 1
ATOM 836 N N . ASP A 1 119 ? 19.921 -2.704 -34.229 1.00 96.06 119 ASP A N 1
ATOM 837 C CA . ASP A 1 119 ? 20.472 -2.398 -35.558 1.00 96.06 119 ASP A CA 1
ATOM 838 C C . ASP A 1 119 ? 20.472 -0.888 -35.881 1.00 96.06 119 ASP A C 1
ATOM 840 O O . ASP A 1 119 ? 21.256 -0.424 -36.708 1.00 96.06 119 ASP A O 1
ATOM 844 N N . ALA A 1 120 ? 19.613 -0.107 -35.215 1.00 95.06 120 ALA A N 1
ATOM 845 C CA . ALA A 1 120 ? 19.465 1.336 -35.407 1.00 95.06 120 ALA A CA 1
ATOM 846 C C . ALA A 1 120 ? 20.226 2.188 -34.368 1.00 95.06 120 ALA A C 1
ATOM 848 O O . ALA A 1 120 ? 20.055 3.407 -34.336 1.00 95.06 120 ALA A O 1
ATOM 849 N N . GLY A 1 121 ? 21.048 1.576 -33.509 1.00 96.62 121 GLY A N 1
ATOM 850 C CA . GLY A 1 121 ? 21.723 2.247 -32.392 1.00 96.62 121 GLY A CA 1
ATOM 851 C C . GLY A 1 121 ? 21.257 1.694 -31.050 1.00 96.62 121 GLY A C 1
ATOM 852 O O . GLY A 1 121 ? 21.113 0.489 -30.907 1.00 96.62 121 GLY A O 1
ATOM 853 N N . PHE A 1 122 ? 21.004 2.545 -30.060 1.00 97.69 122 PHE A N 1
ATOM 854 C CA . PHE A 1 122 ? 20.532 2.115 -28.739 1.00 97.69 122 PHE A CA 1
ATOM 855 C C . PHE A 1 122 ? 19.039 2.406 -28.560 1.00 97.69 122 PHE A C 1
ATOM 857 O O . PHE A 1 122 ? 18.498 3.333 -29.167 1.00 97.69 122 PHE A O 1
ATOM 864 N N . GLY A 1 123 ? 18.366 1.614 -27.730 1.00 98.12 123 GLY A N 1
ATOM 865 C CA . GLY A 1 123 ? 16.973 1.841 -27.353 1.00 98.12 123 GLY A CA 1
ATOM 866 C C . GLY A 1 123 ? 16.705 1.435 -25.912 1.00 98.12 123 GLY A C 1
ATOM 867 O O . GLY A 1 123 ? 17.395 0.568 -25.383 1.00 98.12 123 GLY A O 1
ATOM 868 N N . VAL A 1 124 ? 15.697 2.060 -25.307 1.00 98.62 124 VAL A N 1
ATOM 869 C CA . VAL A 1 124 ? 15.141 1.646 -24.016 1.00 98.62 124 VAL A CA 1
ATOM 870 C C . VAL A 1 124 ? 14.178 0.486 -24.249 1.00 98.62 124 VAL A C 1
ATOM 872 O O . VAL A 1 124 ? 13.373 0.510 -25.185 1.00 98.62 124 VAL A O 1
ATOM 875 N N . PHE A 1 125 ? 14.277 -0.529 -23.406 1.00 98.69 125 PHE A N 1
ATOM 876 C CA . PHE A 1 125 ? 13.411 -1.696 -23.404 1.00 98.69 125 PHE A CA 1
ATOM 877 C C . PHE A 1 125 ? 12.830 -1.900 -22.015 1.00 98.69 125 PHE A C 1
ATOM 879 O O . PHE A 1 125 ? 13.515 -1.614 -21.039 1.00 98.69 125 PHE A O 1
ATOM 886 N N . LEU A 1 126 ? 11.603 -2.411 -21.964 1.00 98.56 126 LEU A N 1
ATOM 887 C CA . LEU A 1 126 ? 10.964 -2.936 -20.766 1.00 98.56 126 LEU A CA 1
ATOM 888 C C . LEU A 1 126 ? 10.688 -4.420 -21.019 1.00 98.56 126 LEU A C 1
ATOM 890 O O . LEU A 1 126 ? 9.972 -4.771 -21.962 1.00 98.56 126 LEU A O 1
ATOM 894 N N . GLY A 1 127 ? 11.369 -5.284 -20.269 1.00 98.25 127 GLY A N 1
ATOM 895 C CA . GLY A 1 127 ? 11.482 -6.701 -20.599 1.00 98.25 127 GLY A CA 1
ATOM 896 C C . GLY A 1 127 ? 12.075 -6.899 -21.999 1.00 98.25 127 GLY A C 1
ATOM 897 O O . GLY A 1 127 ? 13.164 -6.414 -22.333 1.00 98.25 127 GLY A O 1
ATOM 898 N N . GLU A 1 128 ? 11.349 -7.609 -22.863 1.00 98.00 128 GLU A N 1
ATOM 899 C CA . GLU A 1 128 ? 11.774 -7.843 -24.246 1.00 98.00 128 GLU A CA 1
ATOM 900 C C . GLU A 1 128 ? 11.338 -6.742 -25.226 1.00 98.00 128 GLU A C 1
ATOM 902 O O . GLU A 1 128 ? 11.897 -6.646 -26.325 1.00 98.00 128 GLU A O 1
ATOM 907 N N . GLN A 1 129 ? 10.414 -5.864 -24.835 1.00 98.31 129 GLN A N 1
ATOM 908 C CA . GLN A 1 129 ? 9.764 -4.920 -25.738 1.00 98.31 129 GLN A CA 1
ATOM 909 C C . GLN A 1 129 ? 10.443 -3.552 -25.753 1.00 98.31 129 GLN A C 1
ATOM 911 O O . GLN A 1 129 ? 10.814 -2.998 -24.721 1.00 98.31 129 GLN A O 1
ATOM 916 N N . ARG A 1 130 ? 10.624 -2.984 -26.951 1.00 98.12 130 ARG A N 1
ATOM 917 C CA . ARG A 1 130 ? 11.213 -1.647 -27.111 1.00 98.12 130 ARG A CA 1
ATOM 918 C C . ARG A 1 130 ? 10.188 -0.579 -26.745 1.00 98.12 130 ARG A C 1
ATOM 920 O O . ARG A 1 130 ? 9.107 -0.556 -27.329 1.00 98.12 130 ARG A O 1
ATOM 927 N N . VAL A 1 131 ? 10.559 0.344 -25.864 1.00 98.50 131 VAL A N 1
ATOM 928 C CA . VAL A 1 131 ? 9.713 1.481 -25.488 1.00 98.50 131 VAL A CA 1
ATOM 929 C C . VAL A 1 131 ? 9.828 2.580 -26.553 1.00 98.50 131 VAL A C 1
ATOM 931 O O . VAL A 1 131 ? 10.927 3.016 -26.903 1.00 98.50 131 VAL A O 1
ATOM 934 N N . GLY A 1 132 ? 8.692 3.010 -27.104 1.00 96.56 132 GLY A N 1
ATOM 935 C CA . GLY A 1 132 ? 8.582 4.018 -28.163 1.00 96.56 132 GLY A CA 1
ATOM 936 C C . GLY A 1 132 ? 7.140 4.156 -28.663 1.00 96.56 132 GLY A C 1
ATOM 937 O O . GLY A 1 132 ? 6.226 3.639 -28.036 1.00 96.56 132 GLY A O 1
ATOM 938 N N . ASP A 1 133 ? 6.929 4.789 -29.820 1.00 95.81 133 ASP A N 1
ATOM 939 C CA . ASP A 1 133 ? 5.587 5.132 -30.350 1.00 95.81 133 ASP A CA 1
ATOM 940 C C . ASP A 1 133 ? 4.639 3.940 -30.591 1.00 95.81 133 ASP A C 1
ATOM 942 O O . ASP A 1 133 ? 3.445 4.122 -30.806 1.00 95.81 133 ASP A O 1
ATOM 946 N N . THR A 1 134 ? 5.175 2.719 -30.611 1.00 96.00 134 THR A N 1
ATOM 947 C CA . THR A 1 134 ? 4.426 1.467 -30.836 1.00 96.00 134 THR A CA 1
ATOM 948 C C . THR A 1 134 ? 4.482 0.541 -29.624 1.00 96.00 134 THR A C 1
ATOM 950 O O . THR A 1 134 ? 4.222 -0.654 -29.745 1.00 96.00 134 THR A O 1
ATOM 953 N N . PHE A 1 135 ? 4.880 1.074 -28.468 1.00 98.25 135 PHE A N 1
ATOM 954 C CA . PHE A 1 135 ? 4.889 0.323 -27.226 1.00 98.25 135 PHE A CA 1
ATOM 955 C C . PHE A 1 135 ? 3.459 -0.074 -26.844 1.00 98.25 135 PHE A C 1
ATOM 957 O O . PHE A 1 135 ? 2.538 0.736 -26.906 1.00 98.25 135 PHE A O 1
ATOM 964 N N . ASP A 1 136 ? 3.303 -1.337 -26.472 1.00 97.69 136 ASP A N 1
ATOM 965 C CA . ASP A 1 136 ? 2.050 -1.972 -26.080 1.00 97.69 136 ASP A CA 1
ATOM 966 C C . ASP A 1 136 ? 2.292 -2.648 -24.728 1.00 97.69 136 ASP A C 1
ATOM 968 O O . ASP A 1 136 ? 2.956 -3.685 -24.709 1.00 97.69 136 ASP A O 1
ATOM 972 N N . PRO A 1 137 ? 1.797 -2.077 -23.616 1.00 97.00 137 PRO A N 1
ATOM 973 C CA . PRO A 1 137 ? 1.974 -2.649 -22.285 1.00 97.00 137 PRO A CA 1
ATOM 974 C C . PRO A 1 137 ? 1.545 -4.119 -22.188 1.00 97.00 137 PRO A C 1
ATOM 976 O O . PRO A 1 137 ? 2.193 -4.895 -21.496 1.00 97.00 137 PRO A O 1
ATOM 979 N N . GLY A 1 138 ? 0.503 -4.531 -22.923 1.00 96.31 138 GLY A N 1
ATOM 980 C CA . GLY A 1 138 ? -0.021 -5.900 -22.875 1.00 96.31 138 GLY A CA 1
ATOM 981 C C . GLY A 1 138 ? 0.862 -6.946 -23.563 1.00 96.31 138 GLY A C 1
ATOM 982 O O . GLY A 1 138 ? 0.591 -8.141 -23.450 1.00 96.31 138 GLY A O 1
ATOM 983 N N . ALA A 1 139 ? 1.902 -6.521 -24.285 1.00 97.56 139 ALA A N 1
ATOM 984 C CA . ALA A 1 139 ? 2.879 -7.409 -24.913 1.00 97.56 139 ALA A CA 1
ATOM 985 C C . ALA A 1 139 ? 4.158 -7.589 -24.074 1.00 97.56 139 ALA A C 1
ATOM 987 O O . ALA A 1 139 ? 5.012 -8.409 -24.432 1.00 97.56 139 ALA A O 1
ATOM 988 N N . VAL A 1 140 ? 4.294 -6.866 -22.956 1.00 98.44 140 VAL A N 1
ATOM 989 C CA . VAL A 1 140 ? 5.396 -7.060 -22.012 1.00 98.44 140 VAL A CA 1
ATOM 990 C C . VAL A 1 140 ? 5.174 -8.374 -21.267 1.00 98.44 140 VAL A C 1
ATOM 992 O O . VAL A 1 140 ? 4.114 -8.617 -20.701 1.00 98.44 140 VAL A O 1
ATOM 995 N N . THR A 1 141 ? 6.181 -9.246 -21.273 1.00 98.12 141 THR A N 1
ATOM 996 C CA . THR A 1 141 ? 6.175 -10.433 -20.410 1.00 98.12 141 THR A CA 1
ATOM 997 C C . THR A 1 141 ? 6.598 -10.007 -19.011 1.00 98.12 141 THR A C 1
ATOM 999 O O . THR A 1 141 ? 7.747 -9.603 -18.837 1.00 98.12 141 THR A O 1
ATOM 1002 N N . LEU A 1 142 ? 5.667 -10.077 -18.060 1.00 98.12 142 LEU A N 1
ATOM 1003 C CA . LEU A 1 142 ? 5.904 -9.757 -16.654 1.00 98.12 142 LEU A CA 1
ATOM 1004 C C . LEU A 1 142 ? 6.306 -11.009 -15.866 1.00 98.12 142 LEU A C 1
ATOM 1006 O O . LEU A 1 142 ? 5.818 -12.109 -16.151 1.00 98.12 142 LEU A O 1
ATOM 1010 N N . ASP A 1 143 ? 7.167 -10.836 -14.867 1.00 97.94 143 ASP A N 1
ATOM 1011 C CA . ASP A 1 143 ? 7.364 -11.819 -13.807 1.00 97.94 143 ASP A CA 1
ATOM 1012 C C . ASP A 1 143 ? 6.245 -11.666 -12.773 1.00 97.94 143 ASP A C 1
ATOM 1014 O O . ASP A 1 143 ? 6.237 -10.755 -11.953 1.00 97.94 143 ASP A O 1
ATOM 1018 N N . THR A 1 144 ? 5.264 -12.565 -12.820 1.00 95.31 144 THR A N 1
ATOM 1019 C CA . THR A 1 144 ? 4.109 -12.530 -11.910 1.00 95.31 144 THR A CA 1
ATOM 1020 C C . THR A 1 144 ? 4.437 -13.035 -10.504 1.00 95.31 144 THR A C 1
ATOM 1022 O O . THR A 1 144 ? 3.543 -13.097 -9.666 1.00 95.31 144 THR A O 1
ATOM 1025 N N . SER A 1 145 ? 5.663 -13.509 -10.256 1.00 94.31 145 SER A N 1
ATOM 1026 C CA . SER A 1 145 ? 6.122 -13.860 -8.905 1.00 94.31 145 SER A CA 1
ATOM 1027 C C . SER A 1 145 ? 6.724 -12.675 -8.152 1.00 94.31 145 SER A C 1
ATOM 1029 O O . SER A 1 145 ? 6.989 -12.797 -6.958 1.00 94.31 145 SER A O 1
ATOM 1031 N N . ASP A 1 146 ? 6.889 -11.554 -8.849 1.00 94.44 146 ASP A N 1
ATOM 1032 C CA . ASP A 1 146 ? 7.491 -10.321 -8.371 1.00 94.44 146 ASP A CA 1
ATOM 1033 C C . ASP A 1 146 ? 6.526 -9.162 -8.659 1.00 94.44 146 ASP A C 1
ATOM 1035 O O . ASP A 1 146 ? 6.628 -8.451 -9.656 1.00 94.44 146 ASP A O 1
ATOM 1039 N N . VAL A 1 147 ? 5.473 -9.071 -7.849 1.00 95.44 147 VAL A N 1
ATOM 1040 C CA . VAL A 1 147 ? 4.486 -7.986 -7.921 1.00 95.44 147 VAL A CA 1
ATOM 1041 C C . VAL A 1 147 ? 4.918 -6.850 -7.005 1.00 95.44 147 VAL A C 1
ATOM 1043 O O . VAL A 1 147 ? 5.548 -7.085 -5.976 1.00 95.44 147 VAL A O 1
ATOM 1046 N N . SER A 1 148 ? 4.548 -5.624 -7.370 1.00 96.25 148 SER A N 1
ATOM 1047 C CA . SER A 1 148 ? 4.765 -4.444 -6.531 1.00 96.25 148 SER A CA 1
ATOM 1048 C C . SER A 1 148 ? 4.216 -4.673 -5.121 1.00 96.25 148 SER A C 1
ATOM 1050 O O . SER A 1 148 ? 3.073 -5.100 -4.973 1.00 96.25 148 SER A O 1
ATOM 1052 N N . ALA A 1 149 ? 4.986 -4.360 -4.076 1.00 93.06 149 ALA A N 1
ATOM 1053 C CA . ALA A 1 149 ? 4.502 -4.511 -2.704 1.00 93.06 149 ALA A CA 1
ATOM 1054 C C . ALA A 1 149 ? 3.403 -3.489 -2.358 1.00 93.06 149 ALA A C 1
ATOM 1056 O O . ALA A 1 149 ? 2.670 -3.692 -1.397 1.00 93.06 149 ALA A O 1
ATOM 1057 N N . ILE A 1 150 ? 3.263 -2.427 -3.163 1.00 92.25 150 ILE A N 1
ATOM 1058 C CA . ILE A 1 150 ? 2.190 -1.425 -3.054 1.00 92.25 150 ILE A CA 1
ATOM 1059 C C . ILE A 1 150 ? 1.066 -1.622 -4.080 1.00 92.25 150 ILE A C 1
ATOM 1061 O O . ILE A 1 150 ? 0.149 -0.811 -4.137 1.00 92.25 150 ILE A O 1
ATOM 1065 N N . ALA A 1 151 ? 1.114 -2.688 -4.892 1.00 88.25 151 ALA A N 1
ATOM 1066 C CA . ALA A 1 151 ? 0.052 -3.101 -5.830 1.00 88.25 151 ALA A CA 1
ATOM 1067 C C . ALA A 1 151 ? -1.346 -3.192 -5.200 1.00 88.25 151 ALA A C 1
ATOM 1069 O O . ALA A 1 151 ? -2.381 -3.152 -5.865 1.00 88.25 151 ALA A O 1
ATOM 1070 N N . ASP A 1 152 ? -1.316 -3.376 -3.893 1.00 65.38 152 ASP A N 1
ATOM 1071 C CA . ASP A 1 152 ? -2.353 -3.976 -3.102 1.00 65.38 152 ASP A CA 1
ATOM 1072 C C . ASP A 1 152 ? -2.991 -2.942 -2.154 1.00 65.38 152 ASP A C 1
ATOM 1074 O O . ASP A 1 152 ? -4.094 -3.152 -1.657 1.00 65.38 152 ASP A O 1
ATOM 1078 N N . GLU A 1 153 ? -2.400 -1.751 -2.009 1.00 56.81 153 GLU A N 1
ATOM 1079 C CA . GLU A 1 153 ? -2.871 -0.737 -1.055 1.00 56.81 153 GLU A CA 1
ATOM 1080 C C . GLU A 1 153 ? -4.159 0.000 -1.482 1.00 56.81 153 GLU A C 1
ATOM 1082 O O . GLU A 1 153 ? -4.807 0.604 -0.634 1.00 56.81 153 GLU A O 1
ATOM 1087 N N . GLU A 1 154 ? -4.600 -0.092 -2.748 1.00 49.56 154 GLU A N 1
ATOM 1088 C CA . GLU A 1 154 ? -5.907 0.450 -3.188 1.00 49.56 154 GLU A CA 1
ATOM 1089 C C . GLU A 1 154 ? -6.999 -0.621 -3.407 1.00 49.56 154 GLU A C 1
ATOM 1091 O O . GLU A 1 154 ? -8.042 -0.345 -4.006 1.00 49.56 154 GLU A O 1
ATOM 1096 N N . GLY A 1 155 ? -6.815 -1.850 -2.911 1.00 45.03 155 GLY A N 1
ATOM 1097 C CA . GLY A 1 155 ? -7.918 -2.824 -2.912 1.00 45.03 155 GLY A CA 1
ATOM 1098 C C . GLY A 1 155 ? -7.557 -4.289 -2.718 1.00 45.03 155 GLY A C 1
ATOM 1099 O O . GLY A 1 155 ? -8.464 -5.113 -2.570 1.00 45.03 155 GLY A O 1
ATOM 1100 N N . SER A 1 156 ? -6.277 -4.644 -2.676 1.00 42.88 156 SER A N 1
ATOM 1101 C CA . SER A 1 156 ? -5.882 -5.947 -2.160 1.00 42.88 156 SER A CA 1
ATOM 1102 C C . SER A 1 156 ? -5.712 -5.789 -0.658 1.00 42.88 156 SER A C 1
ATOM 1104 O O . SER A 1 156 ? -4.672 -5.458 -0.091 1.00 42.88 156 SER A O 1
ATOM 1106 N N . ASP A 1 157 ? -6.859 -5.990 -0.038 1.00 45.88 157 ASP A N 1
ATOM 1107 C CA . ASP A 1 157 ? -6.980 -6.549 1.290 1.00 45.88 157 ASP A CA 1
ATOM 1108 C C . ASP A 1 157 ? -5.877 -7.610 1.480 1.00 45.88 157 ASP A C 1
ATOM 1110 O O . ASP A 1 157 ? -6.004 -8.766 1.081 1.00 45.88 157 ASP A O 1
ATOM 1114 N N . SER A 1 158 ? -4.725 -7.195 2.009 1.00 41.81 158 SER A N 1
ATOM 1115 C CA . SER A 1 158 ? -3.764 -8.133 2.586 1.00 41.81 158 SER A CA 1
ATOM 1116 C C . SER A 1 158 ? -4.320 -8.710 3.889 1.00 41.81 158 SER A C 1
ATOM 1118 O O . SER A 1 158 ? -3.757 -9.674 4.402 1.00 41.81 158 SER A O 1
ATOM 1120 N N . GLY A 1 159 ? -5.433 -8.158 4.392 1.00 45.62 159 GLY A N 1
ATOM 1121 C CA . GLY A 1 159 ? -6.405 -8.946 5.126 1.00 45.62 159 GLY A CA 1
ATOM 1122 C C . GLY A 1 159 ? -7.192 -9.763 4.111 1.00 45.62 159 GLY A C 1
ATOM 1123 O O . GLY A 1 159 ? -7.815 -9.198 3.231 1.00 45.62 159 GLY A O 1
ATOM 1124 N N . GLY A 1 160 ? -7.103 -11.085 4.126 1.00 54.12 160 GLY A N 1
ATOM 1125 C CA . GLY A 1 160 ? -7.901 -11.930 3.239 1.00 54.12 160 GLY A CA 1
ATOM 1126 C C . GLY A 1 160 ? -9.381 -11.524 3.166 1.00 54.12 160 GLY A C 1
ATOM 1127 O O . GLY A 1 160 ? -9.935 -10.845 4.023 1.00 54.12 160 GLY A O 1
ATOM 1128 N N . THR A 1 161 ? -10.052 -11.934 2.086 1.00 68.56 161 THR A N 1
ATOM 1129 C CA . THR A 1 161 ? -11.451 -11.561 1.848 1.00 68.56 161 THR A CA 1
ATOM 1130 C C . THR A 1 161 ? -12.312 -11.916 3.057 1.00 68.56 161 THR A C 1
ATOM 1132 O O . THR A 1 161 ? -12.491 -13.109 3.335 1.00 68.56 161 THR A O 1
ATOM 1135 N N . PHE A 1 162 ? -12.880 -10.906 3.725 1.00 80.25 162 PHE A N 1
ATOM 1136 C CA . PHE A 1 162 ? -13.901 -11.134 4.742 1.00 80.25 162 PHE A CA 1
ATOM 1137 C C . PHE A 1 162 ? -14.951 -12.110 4.202 1.00 80.25 162 PHE A C 1
ATOM 1139 O O . PHE A 1 162 ? -15.350 -11.999 3.035 1.00 80.25 162 PHE A O 1
ATOM 1146 N N . PRO A 1 163 ? -15.453 -13.048 5.019 1.00 80.81 163 PRO A N 1
ATOM 1147 C CA . PRO A 1 163 ? -16.596 -13.847 4.608 1.00 80.81 163 PRO A CA 1
ATOM 1148 C C . PRO A 1 163 ? -17.766 -12.922 4.250 1.00 80.81 163 PRO A C 1
ATOM 1150 O O . PRO A 1 163 ? -17.990 -11.924 4.934 1.00 80.81 163 PRO A O 1
ATOM 1153 N N . ASP A 1 164 ? -18.532 -13.248 3.203 1.00 85.94 164 ASP A N 1
ATOM 1154 C CA . ASP A 1 164 ? -19.748 -12.498 2.849 1.00 85.94 164 ASP A CA 1
ATOM 1155 C C . ASP A 1 164 ? -20.637 -12.304 4.090 1.00 85.94 164 ASP A C 1
ATOM 1157 O O . ASP A 1 164 ? -20.690 -13.169 4.978 1.00 85.94 164 ASP A O 1
ATOM 1161 N N . LEU A 1 165 ? -21.362 -11.187 4.178 1.00 85.50 165 LEU A N 1
ATOM 1162 C CA . LEU A 1 165 ? -22.288 -10.989 5.293 1.00 85.50 165 LEU A CA 1
ATOM 1163 C C . LEU A 1 165 ? -23.371 -12.083 5.290 1.00 85.50 165 LEU A C 1
ATOM 1165 O O . LEU A 1 165 ? -23.796 -12.546 4.225 1.00 85.50 165 LEU A O 1
ATOM 1169 N N . PRO A 1 166 ? -23.924 -12.463 6.457 1.00 86.50 166 PRO A N 1
ATOM 1170 C CA . PRO A 1 166 ? -25.045 -13.402 6.502 1.00 86.50 166 PRO A CA 1
ATOM 1171 C C . PRO A 1 166 ? -26.256 -12.942 5.667 1.00 86.50 166 PRO A C 1
ATOM 1173 O O . PRO A 1 166 ? -26.975 -13.773 5.112 1.00 86.50 166 PRO A O 1
ATOM 1176 N N . SER A 1 167 ? -26.481 -11.627 5.560 1.00 81.69 167 SER A N 1
ATOM 1177 C CA . SER A 1 167 ? -27.522 -11.012 4.719 1.00 81.69 167 SER A CA 1
ATOM 1178 C C . SER A 1 167 ? -27.272 -11.180 3.218 1.00 81.69 167 SER A C 1
ATOM 1180 O O . SER A 1 167 ? -28.224 -11.185 2.440 1.00 81.69 167 SER A O 1
ATOM 1182 N N . GLU A 1 168 ? -26.020 -11.380 2.817 1.00 83.44 168 GLU A N 1
ATOM 1183 C CA . GLU A 1 168 ? -25.572 -11.529 1.428 1.00 83.44 168 GLU A CA 1
ATOM 1184 C C . GLU A 1 168 ? -25.398 -13.004 1.027 1.00 83.44 168 GLU A C 1
ATOM 1186 O O . GLU A 1 168 ? -24.970 -13.319 -0.079 1.00 83.44 168 GLU A O 1
ATOM 1191 N N . GLY A 1 169 ? -25.796 -13.933 1.904 1.00 85.38 169 GLY A N 1
ATOM 1192 C CA . GLY A 1 169 ? -25.687 -15.376 1.677 1.00 85.38 169 GLY A CA 1
ATOM 1193 C C . GLY A 1 169 ? -24.423 -16.014 2.255 1.00 85.38 169 GLY A C 1
ATOM 1194 O O . GLY A 1 169 ? -24.206 -17.209 2.035 1.00 85.38 169 GLY A O 1
ATOM 1195 N N . GLY A 1 170 ? -23.630 -15.258 3.017 1.00 90.38 170 GLY A N 1
ATOM 1196 C CA . GLY A 1 170 ? -22.464 -15.762 3.728 1.00 90.38 170 GLY A CA 1
ATOM 1197 C C . GLY A 1 170 ? -22.780 -16.656 4.935 1.00 90.38 170 GLY A C 1
ATOM 1198 O O . GLY A 1 170 ? -23.947 -16.884 5.290 1.00 90.38 170 GLY A O 1
ATOM 1199 N N . PRO A 1 171 ? -21.737 -17.215 5.579 1.00 91.25 171 PRO A N 1
ATOM 1200 C CA . PRO A 1 171 ? -21.891 -18.102 6.727 1.00 91.25 171 PRO A CA 1
ATOM 1201 C C . PRO A 1 171 ? -22.521 -17.378 7.923 1.00 91.25 171 PRO A C 1
ATOM 1203 O O . PRO A 1 171 ? -22.326 -16.181 8.129 1.00 91.25 171 PRO A O 1
ATOM 1206 N N . GLN A 1 172 ? -23.280 -18.127 8.730 1.00 96.12 172 GLN A N 1
ATOM 1207 C CA . GLN A 1 172 ? -23.866 -17.604 9.966 1.00 96.12 172 GLN A CA 1
ATOM 1208 C C . GLN A 1 172 ? -22.778 -17.234 10.982 1.00 96.12 172 GLN A C 1
ATOM 1210 O O . GLN A 1 172 ? -21.767 -17.938 11.033 1.00 96.12 172 GLN A O 1
ATOM 1215 N N . PRO A 1 173 ? -23.001 -16.207 11.826 1.00 96.31 173 PRO A N 1
ATOM 1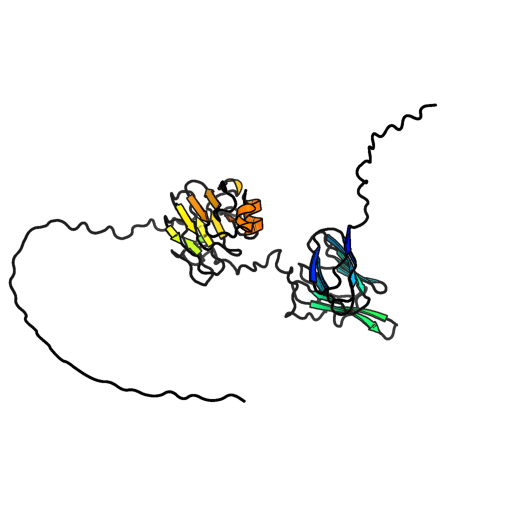216 C CA . PRO A 1 173 ? -21.997 -15.800 12.792 1.00 96.31 173 PRO A CA 1
ATOM 1217 C C . PRO A 1 173 ? -21.684 -16.890 13.824 1.00 96.31 173 PRO A C 1
ATOM 1219 O O . PRO A 1 173 ? -22.598 -17.523 14.364 1.00 96.31 173 PRO A O 1
ATOM 1222 N N . VAL A 1 174 ? -20.403 -17.083 14.128 1.00 96.81 174 VAL A N 1
ATOM 1223 C CA . VAL A 1 174 ? -19.919 -17.952 15.212 1.00 96.81 174 VAL A CA 1
ATOM 1224 C C . VAL A 1 174 ? -19.799 -17.171 16.524 1.00 96.81 174 VAL A C 1
ATOM 1226 O O . VAL A 1 174 ? -19.824 -15.944 16.539 1.00 96.81 174 VAL A O 1
ATOM 1229 N N . SER A 1 175 ? -19.708 -17.860 17.664 1.00 96.25 175 SER A N 1
ATOM 1230 C CA . SER A 1 175 ? -19.611 -17.202 18.980 1.00 96.25 175 SER A CA 1
ATOM 1231 C C . SER A 1 175 ? -18.193 -16.751 19.356 1.00 96.25 175 SER A C 1
ATOM 1233 O O . SER A 1 175 ? -18.046 -15.947 20.269 1.00 96.25 175 SER A O 1
ATOM 1235 N N . ALA A 1 176 ? -17.166 -17.304 18.713 1.00 93.88 176 ALA A N 1
ATOM 1236 C CA . ALA A 1 176 ? -15.752 -16.966 18.881 1.00 93.88 176 ALA A CA 1
ATOM 1237 C C . ALA A 1 176 ? -15.002 -17.413 17.620 1.00 93.88 176 ALA A C 1
ATOM 1239 O O . ALA A 1 176 ? -15.452 -18.378 16.992 1.00 93.88 176 ALA A O 1
ATOM 1240 N N . GLY A 1 177 ? -13.907 -16.736 17.278 1.00 94.88 177 GLY A N 1
ATOM 1241 C CA . GLY A 1 177 ? -13.149 -17.029 16.067 1.00 94.88 177 GLY A CA 1
ATOM 1242 C C . GLY A 1 177 ? -12.210 -18.228 16.203 1.00 94.88 177 GLY A C 1
ATOM 1243 O O . GLY A 1 177 ? -12.015 -18.808 17.286 1.00 94.88 177 GLY A O 1
ATOM 1244 N N . THR A 1 178 ? -11.642 -18.617 15.071 1.00 94.62 178 THR A N 1
ATOM 1245 C CA . THR A 1 178 ? -10.651 -19.677 14.894 1.00 94.62 178 THR A CA 1
ATOM 1246 C C . THR A 1 178 ? -9.448 -19.145 14.104 1.00 94.62 178 THR A C 1
ATOM 1248 O O . THR A 1 178 ? -9.194 -17.964 14.096 1.00 94.62 178 THR A O 1
ATOM 1251 N N . GLY A 1 179 ? -8.638 -19.997 13.469 1.00 91.44 179 GLY A N 1
ATOM 1252 C CA . GLY A 1 179 ? -7.520 -19.509 12.642 1.00 91.44 179 GLY A CA 1
ATOM 1253 C C . GLY A 1 179 ? -7.921 -19.140 11.209 1.00 91.44 179 GLY A C 1
ATOM 1254 O O . GLY A 1 179 ? -7.098 -19.298 10.309 1.00 91.44 179 GLY A O 1
ATOM 1255 N N . ALA A 1 180 ? -9.191 -18.832 10.962 1.00 92.62 180 ALA A N 1
ATOM 1256 C CA . ALA A 1 180 ? -9.760 -18.589 9.640 1.00 92.62 180 ALA A CA 1
ATOM 1257 C C . ALA A 1 180 ? -10.696 -17.381 9.706 1.00 92.62 180 ALA A C 1
ATOM 1259 O O . ALA A 1 180 ? -11.355 -17.208 10.717 1.00 92.62 180 ALA A O 1
ATOM 1260 N N . SER A 1 181 ? -10.819 -16.638 8.604 1.00 94.31 181 SER A N 1
ATOM 1261 C CA . SER A 1 181 ? -11.687 -15.460 8.498 1.00 94.31 181 SER A CA 1
ATOM 1262 C C . SER A 1 181 ? -13.165 -15.830 8.704 1.00 94.31 181 SER A C 1
ATOM 1264 O O . SER A 1 181 ? -13.750 -16.581 7.907 1.00 94.31 181 SER A O 1
ATOM 1266 N N . GLU A 1 182 ? -13.788 -15.322 9.768 1.00 96.06 182 GLU A N 1
ATOM 1267 C CA . GLU A 1 182 ? -15.146 -15.677 10.186 1.00 96.06 182 GLU A CA 1
ATOM 1268 C C . GLU A 1 182 ? -16.051 -14.452 10.405 1.00 96.06 182 GLU A C 1
ATOM 1270 O O . GLU A 1 182 ? -15.630 -13.362 10.776 1.00 96.06 182 GLU A O 1
ATOM 1275 N N . ASN A 1 183 ? -17.361 -14.636 10.203 1.00 97.12 183 ASN A N 1
ATOM 1276 C CA . ASN A 1 183 ? -18.341 -13.718 10.777 1.00 97.12 183 ASN A CA 1
ATOM 1277 C C . ASN A 1 183 ? -18.493 -14.101 12.253 1.00 97.12 183 ASN A C 1
ATOM 1279 O O . ASN A 1 183 ? -18.931 -15.211 12.558 1.00 97.12 183 ASN A O 1
ATOM 1283 N N . ILE A 1 184 ? -18.182 -13.200 13.174 1.00 97.56 184 ILE A N 1
ATOM 1284 C CA . ILE A 1 184 ? -18.268 -13.415 14.617 1.00 97.56 184 ILE A CA 1
ATOM 1285 C C . ILE A 1 184 ? -19.426 -12.594 15.186 1.00 97.56 184 ILE A C 1
ATOM 1287 O O . ILE A 1 184 ? -19.633 -11.424 14.859 1.00 97.56 184 ILE A O 1
ATOM 1291 N N . ASN A 1 185 ? -20.227 -13.211 16.052 1.00 97.56 185 ASN A N 1
ATOM 1292 C CA . ASN A 1 185 ? -21.338 -12.544 16.713 1.00 97.56 185 ASN A CA 1
ATOM 1293 C C . ASN A 1 185 ? -20.820 -11.537 17.753 1.00 97.56 185 ASN A C 1
ATOM 1295 O O . ASN A 1 185 ? -20.406 -11.929 18.844 1.00 97.56 185 ASN A O 1
ATOM 1299 N N . GLY A 1 186 ? -20.908 -10.241 17.454 1.00 97.31 186 GLY A N 1
ATOM 1300 C CA . GLY A 1 186 ? -20.548 -9.176 18.391 1.00 97.31 186 GLY A CA 1
ATOM 1301 C C . GLY A 1 186 ? -21.615 -8.878 19.453 1.00 97.31 186 GLY A C 1
ATOM 1302 O O . GLY A 1 186 ? -21.374 -8.097 20.368 1.00 97.31 186 GLY A O 1
ATOM 1303 N N . ASN A 1 187 ? -22.793 -9.506 19.377 1.00 97.06 187 ASN A N 1
ATOM 1304 C CA . ASN A 1 187 ? -23.952 -9.211 20.231 1.00 97.06 187 ASN A CA 1
ATOM 1305 C C . ASN A 1 187 ? -23.948 -10.028 21.529 1.00 97.06 187 ASN A C 1
ATOM 1307 O O . ASN A 1 187 ? -24.940 -10.674 21.876 1.00 97.06 187 ASN A O 1
ATOM 1311 N N . GLN A 1 188 ? -22.816 -10.043 22.231 1.00 96.56 188 GLN A N 1
ATOM 1312 C CA . GLN A 1 188 ? -22.613 -10.826 23.449 1.00 96.56 188 GLN A CA 1
ATOM 1313 C C . GLN A 1 188 ? -21.853 -10.036 24.522 1.00 96.56 188 GLN A C 1
ATOM 1315 O O . GLN A 1 188 ? -21.073 -9.143 24.218 1.00 96.56 188 GLN A O 1
ATOM 1320 N N . ASN A 1 189 ? -22.068 -10.402 25.790 1.00 97.62 189 ASN A N 1
ATOM 1321 C CA . ASN A 1 189 ? -21.399 -9.804 26.951 1.00 97.62 189 ASN A CA 1
ATOM 1322 C C . ASN A 1 189 ? -20.233 -10.692 27.394 1.00 97.62 189 ASN A C 1
ATOM 1324 O O . ASN A 1 189 ? -20.337 -11.418 28.389 1.00 97.62 189 ASN A O 1
ATOM 1328 N N . ALA A 1 190 ? -19.161 -10.701 26.607 1.00 97.50 190 ALA A N 1
ATOM 1329 C CA . ALA A 1 190 ? -18.020 -11.588 26.801 1.00 97.50 190 ALA A CA 1
ATOM 1330 C C . ALA A 1 190 ? -16.710 -10.954 26.316 1.00 97.50 190 ALA A C 1
ATOM 1332 O O . ALA A 1 190 ? -16.715 -10.002 25.539 1.00 97.50 190 ALA A O 1
ATOM 1333 N N . THR A 1 191 ? -15.592 -11.528 26.764 1.00 98.06 191 THR A N 1
ATOM 1334 C CA . THR A 1 191 ? -14.293 -11.365 26.105 1.00 98.06 191 THR A CA 1
ATOM 1335 C C . THR A 1 191 ? -14.124 -12.494 25.102 1.00 98.06 191 THR A C 1
ATOM 1337 O O . THR A 1 191 ? -14.289 -13.660 25.476 1.00 98.06 191 THR A O 1
ATOM 1340 N N . ILE A 1 192 ? -13.822 -12.150 23.858 1.00 97.88 192 ILE A N 1
ATOM 1341 C CA . ILE A 1 192 ? -13.601 -13.094 22.766 1.00 97.88 192 ILE A CA 1
ATOM 1342 C C . ILE A 1 192 ? -12.307 -12.762 22.028 1.00 97.88 192 ILE A C 1
ATOM 1344 O O . ILE A 1 192 ? -11.819 -11.636 22.114 1.00 97.88 192 ILE A O 1
ATOM 1348 N N . SER A 1 193 ? -11.819 -13.754 21.294 1.00 97.06 193 SER A N 1
ATOM 1349 C CA . SER A 1 193 ? -10.656 -13.657 20.420 1.00 97.06 193 SER A CA 1
ATOM 1350 C C . SER A 1 193 ? -11.056 -14.096 19.013 1.00 97.06 193 SER A C 1
ATOM 1352 O O . SER A 1 193 ? -11.887 -15.013 18.880 1.00 97.06 193 SER A O 1
ATOM 1354 N N . GLY A 1 194 ? -10.454 -13.481 18.004 1.00 95.75 194 GLY A N 1
ATOM 1355 C CA . GLY A 1 194 ? -10.485 -13.932 16.619 1.00 95.75 194 GLY A CA 1
ATOM 1356 C C . GLY A 1 194 ? -9.684 -15.216 16.442 1.00 95.75 194 GLY A C 1
ATOM 1357 O O . GLY A 1 194 ? -10.199 -16.205 15.955 1.00 95.75 194 GLY A O 1
ATOM 1358 N N . ASN A 1 195 ? -8.500 -15.306 17.056 1.00 95.06 195 ASN A N 1
ATOM 1359 C CA . ASN A 1 195 ? -7.504 -16.373 16.876 1.00 95.06 195 ASN A CA 1
ATOM 1360 C C . ASN A 1 195 ? -6.859 -16.414 15.471 1.00 95.06 195 ASN A C 1
ATOM 1362 O O . ASN A 1 195 ? -6.247 -17.434 15.115 1.00 95.06 195 ASN A O 1
ATOM 1366 N N . GLY A 1 196 ? -6.901 -15.285 14.757 1.00 91.50 196 GLY A N 1
ATOM 1367 C CA . GLY A 1 196 ? -6.250 -15.014 13.474 1.00 91.50 196 GLY A CA 1
ATOM 1368 C C . GLY A 1 196 ? -7.167 -15.185 12.260 1.00 91.50 196 GLY A C 1
ATOM 1369 O O . GLY A 1 196 ? -8.205 -15.827 12.332 1.00 91.50 196 GLY A O 1
ATOM 1370 N N . GLY A 1 197 ? -6.723 -14.698 11.103 1.00 91.94 197 GLY A N 1
ATOM 1371 C CA . GLY A 1 197 ? -7.604 -14.526 9.943 1.00 91.94 197 GLY A CA 1
ATOM 1372 C C . GLY A 1 197 ? -8.211 -13.125 9.949 1.00 91.94 197 GLY A C 1
ATOM 1373 O O . GLY A 1 197 ? -7.812 -12.295 10.752 1.00 91.94 197 GLY A O 1
ATOM 1374 N N . ASP A 1 198 ? -9.135 -12.873 9.028 1.00 92.94 198 ASP A N 1
ATOM 1375 C CA . ASP A 1 198 ? -9.720 -11.543 8.801 1.00 92.94 198 ASP A CA 1
ATOM 1376 C C . ASP A 1 198 ? -11.160 -11.563 9.297 1.00 92.94 198 ASP A C 1
ATOM 1378 O O . ASP A 1 198 ? -12.106 -11.891 8.563 1.00 92.94 198 ASP A O 1
ATOM 1382 N N . ASP A 1 199 ? -11.324 -11.346 10.595 1.00 96.00 199 ASP A N 1
ATOM 1383 C CA . ASP A 1 199 ? -12.589 -11.583 11.267 1.00 96.00 199 ASP A CA 1
ATOM 1384 C C . ASP A 1 199 ? -13.512 -10.377 11.187 1.00 96.00 199 ASP A C 1
ATOM 1386 O O . ASP A 1 199 ? -13.130 -9.227 11.396 1.00 96.00 199 ASP A O 1
ATOM 1390 N N . ARG A 1 200 ? -14.799 -10.642 10.959 1.00 96.62 200 ARG A N 1
ATOM 1391 C CA . ARG A 1 200 ? -15.844 -9.621 11.017 1.00 96.62 200 ARG A CA 1
ATOM 1392 C C . ARG A 1 200 ? -16.689 -9.781 12.268 1.00 96.62 200 ARG A C 1
ATOM 1394 O O . ARG A 1 200 ? -17.544 -10.662 12.347 1.00 96.62 200 ARG A O 1
ATOM 1401 N N . TYR A 1 201 ? -16.575 -8.841 13.193 1.00 97.56 201 TYR A N 1
ATOM 1402 C CA . TYR A 1 201 ? -17.412 -8.759 14.386 1.00 97.56 201 TYR A CA 1
ATOM 1403 C C . TYR A 1 201 ? -18.699 -7.988 14.074 1.00 97.56 201 TYR A C 1
ATOM 1405 O O . TYR A 1 201 ? -18.670 -6.783 13.846 1.00 97.56 201 TYR A O 1
ATOM 1413 N N . ILE A 1 202 ? -19.849 -8.667 14.059 1.00 97.12 202 ILE A N 1
ATOM 1414 C CA . ILE A 1 202 ? -21.138 -8.070 13.667 1.00 97.12 202 ILE A CA 1
ATOM 1415 C C . ILE A 1 202 ? -21.884 -7.536 14.895 1.00 97.12 202 ILE A C 1
ATOM 1417 O O . ILE A 1 202 ? -22.342 -8.315 15.739 1.00 97.12 202 ILE A O 1
ATOM 1421 N N . LEU A 1 203 ? -22.068 -6.216 14.960 1.00 97.12 203 LEU A N 1
ATOM 1422 C CA . LEU A 1 203 ? -22.682 -5.486 16.071 1.00 97.12 203 LEU A CA 1
ATOM 1423 C C . LEU A 1 203 ? -24.049 -4.887 15.688 1.00 97.12 203 LEU A C 1
ATOM 1425 O O . LEU A 1 203 ? -24.190 -4.050 14.789 1.00 97.12 203 LEU A O 1
ATOM 1429 N N . GLN A 1 204 ? -25.078 -5.298 16.424 1.00 95.56 204 GLN A N 1
ATOM 1430 C CA . GLN A 1 204 ? -26.436 -4.771 16.356 1.00 95.56 204 GLN A CA 1
ATOM 1431 C C . GLN A 1 204 ? -26.581 -3.595 17.314 1.00 95.56 204 GLN A C 1
ATOM 1433 O O . GLN A 1 204 ? -26.435 -3.759 18.526 1.00 95.56 204 GLN A O 1
ATOM 1438 N N . THR A 1 205 ? -26.873 -2.407 16.787 1.00 94.44 205 THR A N 1
ATOM 1439 C CA . THR A 1 205 ? -26.890 -1.159 17.571 1.00 94.44 205 THR A CA 1
ATOM 1440 C C . THR A 1 205 ? -28.083 -1.022 18.514 1.00 94.44 205 THR A C 1
ATOM 1442 O O . THR A 1 205 ? -28.099 -0.140 19.372 1.00 94.44 205 THR A O 1
ATOM 1445 N N . ASP A 1 206 ? -29.070 -1.909 18.410 1.00 93.19 206 ASP A N 1
ATOM 1446 C CA . ASP A 1 206 ? -30.169 -2.064 19.362 1.00 93.19 206 ASP A CA 1
ATOM 1447 C C . ASP A 1 206 ? -29.906 -3.146 20.427 1.00 93.19 206 ASP A C 1
ATOM 1449 O O . ASP A 1 206 ? -30.730 -3.338 21.328 1.00 93.19 206 ASP A O 1
ATOM 1453 N N . SER A 1 207 ? -28.755 -3.825 20.374 1.00 92.88 207 SER A N 1
ATOM 1454 C CA . SER A 1 207 ? -28.313 -4.738 21.427 1.00 92.88 207 SER A CA 1
ATOM 1455 C C . SER A 1 207 ? -27.665 -3.965 22.579 1.00 92.88 207 SER A C 1
ATOM 1457 O O . SER A 1 207 ? -26.946 -3.000 22.363 1.00 92.88 207 SER A O 1
ATOM 1459 N N . ASN A 1 208 ? -27.877 -4.414 23.820 1.00 94.38 208 ASN A N 1
ATOM 1460 C CA . ASN A 1 208 ? -27.142 -3.908 24.991 1.00 94.38 208 ASN A CA 1
ATOM 1461 C C . ASN A 1 208 ? -25.859 -4.726 25.215 1.00 94.38 208 ASN A C 1
ATOM 1463 O O . ASN A 1 208 ? -25.571 -5.123 26.346 1.00 94.38 208 ASN A O 1
ATOM 1467 N N . ALA A 1 209 ? -25.180 -5.097 24.126 1.00 92.00 209 ALA A N 1
ATOM 1468 C CA . ALA A 1 209 ? -23.971 -5.899 24.189 1.00 92.00 209 ALA A CA 1
ATOM 1469 C C . ALA A 1 209 ? -22.774 -5.044 24.631 1.00 92.00 209 ALA A C 1
ATOM 1471 O O . ALA A 1 209 ? -22.558 -3.948 24.115 1.00 92.00 209 ALA A O 1
ATOM 1472 N N . GLU A 1 210 ? -21.996 -5.580 25.567 1.00 96.44 210 GLU A N 1
ATOM 1473 C CA . GLU A 1 210 ? -20.699 -5.074 26.012 1.00 96.44 210 GLU A CA 1
ATOM 1474 C C . GLU A 1 210 ? -19.632 -6.117 25.656 1.00 96.44 210 GLU A C 1
ATOM 1476 O O . GLU A 1 210 ? -19.299 -7.004 26.451 1.00 96.44 210 GLU A O 1
ATOM 1481 N N . LEU A 1 211 ? -19.129 -6.037 24.426 1.00 98.31 211 LEU A N 1
ATOM 1482 C CA . LEU A 1 211 ? -18.131 -6.962 23.900 1.00 98.31 211 LEU A CA 1
ATOM 1483 C C . LEU A 1 211 ? -16.719 -6.503 24.272 1.00 98.31 211 LEU A C 1
ATOM 1485 O O . LEU A 1 211 ? -16.413 -5.312 24.247 1.00 98.31 211 LEU A O 1
ATOM 1489 N N . THR A 1 212 ? -15.825 -7.439 24.574 1.00 98.56 212 THR A N 1
ATOM 1490 C CA . THR A 1 212 ? -14.378 -7.188 24.595 1.00 98.56 212 THR A CA 1
ATOM 1491 C C . THR A 1 212 ? -13.690 -8.090 23.577 1.00 98.56 212 THR A C 1
ATOM 1493 O O . THR A 1 212 ? -13.925 -9.294 23.596 1.00 98.56 212 THR A O 1
ATOM 1496 N N . ILE A 1 213 ? -12.838 -7.523 22.728 1.00 98.44 213 ILE A N 1
ATOM 1497 C CA . ILE A 1 213 ? -11.987 -8.261 21.784 1.00 98.44 213 ILE A CA 1
ATOM 1498 C C . ILE A 1 213 ? -10.541 -8.112 22.258 1.00 98.44 213 ILE A C 1
ATOM 1500 O O . ILE A 1 213 ? -10.117 -7.005 22.610 1.00 98.44 213 ILE A O 1
ATOM 1504 N N . ASP A 1 214 ? -9.805 -9.215 22.360 1.00 98.12 214 ASP A N 1
ATOM 1505 C CA . ASP A 1 214 ? -8.474 -9.237 22.978 1.00 98.12 214 ASP A CA 1
ATOM 1506 C C . ASP A 1 214 ? -7.304 -9.460 22.013 1.00 98.12 214 ASP A C 1
ATOM 1508 O O . ASP A 1 214 ? -6.153 -9.448 22.457 1.00 98.12 214 ASP A O 1
ATOM 1512 N N . ASP A 1 215 ? -7.582 -9.582 20.719 1.00 97.12 215 ASP A N 1
ATOM 1513 C CA . ASP A 1 215 ? -6.593 -9.798 19.663 1.00 97.12 215 ASP A CA 1
ATOM 1514 C C . ASP A 1 215 ? -6.937 -9.098 18.335 1.00 97.12 215 ASP A C 1
ATOM 1516 O O . ASP A 1 215 ? -6.441 -9.521 17.301 1.00 97.12 215 ASP A O 1
ATOM 1520 N N . PHE A 1 216 ? -7.737 -8.021 18.365 1.00 97.50 216 PHE A N 1
ATOM 1521 C CA . PHE A 1 216 ? -8.111 -7.279 17.151 1.00 97.50 216 PHE A CA 1
ATOM 1522 C C . PHE A 1 216 ? -6.866 -6.787 16.400 1.00 97.50 216 PHE A C 1
ATOM 1524 O O . PHE A 1 216 ? -6.061 -6.027 16.959 1.00 97.50 216 PHE A O 1
ATOM 1531 N N . GLU A 1 217 ? -6.718 -7.203 15.145 1.00 94.75 217 GLU A N 1
ATOM 1532 C CA . GLU A 1 217 ? -5.545 -6.921 14.319 1.00 94.75 217 GLU A CA 1
ATOM 1533 C C . GLU A 1 217 ? -5.893 -6.300 12.958 1.00 94.75 217 GLU A C 1
ATOM 1535 O O . GLU A 1 217 ? -7.052 -6.101 12.603 1.00 94.75 217 GLU A O 1
ATOM 1540 N N . ASN A 1 218 ? -4.862 -5.898 12.210 1.00 90.50 218 ASN A N 1
ATOM 1541 C CA . ASN A 1 218 ? -5.047 -5.393 10.852 1.00 90.50 218 ASN A CA 1
ATOM 1542 C C . ASN A 1 218 ? -5.569 -6.528 9.962 1.00 90.50 218 ASN A C 1
ATOM 1544 O O . ASN A 1 218 ? -4.912 -7.563 9.872 1.00 90.50 218 ASN A O 1
ATOM 1548 N N . GLY A 1 219 ? -6.706 -6.309 9.304 1.00 87.00 219 GLY A N 1
ATOM 1549 C CA . GLY A 1 219 ? -7.460 -7.355 8.606 1.00 87.00 219 GLY A CA 1
ATOM 1550 C C . GLY A 1 219 ? -8.781 -7.701 9.293 1.00 87.00 219 GLY A C 1
ATOM 1551 O O . GLY A 1 219 ? -9.680 -8.191 8.626 1.00 87.00 219 GLY A O 1
ATOM 1552 N N . ASP A 1 220 ? -8.971 -7.364 10.571 1.00 95.44 220 ASP A N 1
ATOM 1553 C CA . ASP A 1 220 ? -10.272 -7.501 11.232 1.00 95.44 220 ASP A CA 1
ATOM 1554 C C . ASP A 1 220 ? -11.203 -6.313 10.940 1.00 95.44 220 ASP A C 1
ATOM 1556 O O . ASP A 1 220 ? -10.776 -5.192 10.661 1.00 95.44 220 ASP A O 1
ATOM 1560 N N . GLN A 1 221 ? -12.513 -6.534 11.075 1.00 96.19 221 GLN A N 1
ATOM 1561 C CA . GLN A 1 221 ? -13.544 -5.514 10.893 1.00 96.19 221 GLN A CA 1
ATOM 1562 C C . GLN A 1 221 ? -14.574 -5.507 12.024 1.00 96.19 221 GLN A C 1
ATOM 1564 O O . GLN A 1 221 ? -15.194 -6.520 12.359 1.00 96.19 221 GLN A O 1
ATOM 1569 N N . LEU A 1 222 ? -14.867 -4.311 12.535 1.00 97.38 222 LEU A N 1
ATOM 1570 C CA . LEU A 1 222 ? -16.046 -4.038 13.356 1.00 97.38 222 LEU A CA 1
ATOM 1571 C C . LEU A 1 222 ? -17.206 -3.605 12.456 1.00 97.38 222 LEU A C 1
ATOM 1573 O O . LEU A 1 222 ? -17.226 -2.484 11.951 1.00 97.38 222 LEU A O 1
ATOM 1577 N N . PHE A 1 223 ? -18.196 -4.474 12.261 1.00 96.69 223 PHE A N 1
ATOM 1578 C CA . PHE A 1 223 ? -19.353 -4.179 11.417 1.00 96.69 223 PHE A CA 1
ATOM 1579 C C . PHE A 1 223 ? -20.551 -3.717 12.253 1.00 96.69 223 PHE A C 1
ATOM 1581 O O . PHE A 1 223 ? -21.208 -4.526 12.913 1.00 96.69 223 PHE A O 1
ATOM 1588 N N . PHE A 1 224 ? -20.877 -2.426 12.204 1.00 96.38 224 PHE A N 1
ATOM 1589 C CA . PHE A 1 224 ? -22.014 -1.841 12.912 1.00 96.38 224 PHE A CA 1
ATOM 1590 C C . PHE A 1 224 ? -23.242 -1.705 12.007 1.00 96.38 224 PHE A C 1
ATOM 1592 O O . PHE A 1 224 ? -23.191 -1.207 10.884 1.00 96.38 224 PHE A O 1
ATOM 1599 N N . THR A 1 225 ? -24.406 -2.063 12.540 1.00 94.19 225 THR A N 1
ATOM 1600 C CA . THR A 1 225 ? -25.703 -1.800 11.890 1.00 94.19 225 THR A CA 1
ATOM 1601 C C . THR A 1 225 ? -26.150 -0.348 12.094 1.00 94.19 225 THR A C 1
ATOM 1603 O O . THR A 1 225 ? -27.076 -0.053 12.852 1.00 94.19 225 THR A O 1
ATOM 1606 N N . VAL A 1 226 ? -25.439 0.570 11.438 1.00 93.94 226 VAL A N 1
ATOM 1607 C CA . VAL A 1 226 ? -25.742 2.009 11.364 1.00 93.94 226 VAL A CA 1
ATOM 1608 C C . VAL A 1 226 ? -25.813 2.488 9.918 1.00 93.94 226 VAL A C 1
ATOM 1610 O O . VAL A 1 226 ? -25.311 1.823 9.007 1.00 93.94 226 VAL A O 1
ATOM 1613 N N . ASP A 1 227 ? -26.412 3.664 9.730 1.00 91.19 227 ASP A N 1
ATOM 1614 C CA . ASP A 1 227 ? -26.571 4.295 8.419 1.00 91.19 227 ASP A CA 1
ATOM 1615 C C . ASP A 1 227 ? -25.374 5.181 8.046 1.00 91.19 227 ASP A C 1
ATOM 1617 O O . ASP A 1 227 ? -25.122 5.406 6.862 1.00 91.19 227 ASP A O 1
ATOM 1621 N N . GLN A 1 228 ? -24.651 5.721 9.035 1.00 91.81 228 GLN A N 1
ATOM 1622 C CA . GLN A 1 228 ? -23.530 6.629 8.805 1.00 91.81 228 GLN A CA 1
ATOM 1623 C C . GLN A 1 228 ? -22.373 6.366 9.775 1.00 91.81 228 GLN A C 1
ATOM 1625 O O . GLN A 1 228 ? -22.580 6.044 10.943 1.00 91.81 228 GLN A O 1
ATOM 1630 N N . LEU A 1 229 ? -21.137 6.573 9.312 1.00 90.75 229 LEU A N 1
ATOM 1631 C CA . LEU A 1 229 ? -19.930 6.368 10.121 1.00 90.75 229 LEU A CA 1
ATOM 1632 C C . LEU A 1 229 ? -19.891 7.280 11.363 1.00 90.75 229 LEU A C 1
ATOM 1634 O O . LEU A 1 229 ? -19.429 6.873 12.424 1.00 90.75 229 LEU A O 1
ATOM 1638 N N . ASN A 1 230 ? -20.444 8.495 11.265 1.00 93.81 230 ASN A N 1
ATOM 1639 C CA . ASN A 1 230 ? -20.531 9.455 12.373 1.00 93.81 230 ASN A CA 1
ATOM 1640 C C . ASN A 1 230 ? -21.523 9.059 13.481 1.00 93.81 230 ASN A C 1
ATOM 1642 O O . ASN A 1 230 ? -21.615 9.777 14.478 1.00 93.81 230 ASN A O 1
ATOM 1646 N N . ASP A 1 231 ? -22.257 7.956 13.320 1.00 95.75 231 ASP A N 1
ATOM 1647 C CA . ASP A 1 231 ? -23.068 7.367 14.392 1.00 95.75 231 ASP A CA 1
ATOM 1648 C C . ASP A 1 231 ? -22.238 6.462 15.321 1.00 95.75 231 ASP A C 1
ATOM 1650 O O . ASP A 1 231 ? -22.729 6.032 16.369 1.00 95.75 231 ASP A O 1
ATOM 1654 N N . ILE A 1 232 ? -20.981 6.185 14.957 1.00 97.50 232 ILE A N 1
ATOM 1655 C CA . ILE A 1 232 ? -20.028 5.422 15.759 1.00 97.50 232 ILE A CA 1
ATOM 1656 C C . ILE A 1 232 ? -19.136 6.403 16.516 1.00 97.50 232 ILE A C 1
ATOM 1658 O O . ILE A 1 232 ? -18.469 7.248 15.925 1.00 97.50 232 ILE A O 1
ATOM 1662 N N . ASN A 1 233 ? -19.099 6.269 17.837 1.00 98.12 233 ASN A N 1
ATOM 1663 C CA . ASN A 1 233 ? -18.226 7.036 18.710 1.00 98.12 233 ASN A CA 1
ATOM 1664 C C . ASN A 1 233 ? -17.005 6.203 19.106 1.00 98.12 233 ASN A C 1
ATOM 1666 O O . ASN A 1 233 ? -17.162 5.139 19.712 1.00 98.12 233 ASN A O 1
ATOM 1670 N N . VAL A 1 234 ? -15.812 6.729 18.829 1.00 98.25 234 VAL A N 1
ATOM 1671 C CA . VAL A 1 234 ? -14.529 6.197 19.302 1.00 98.25 234 VAL A CA 1
ATOM 1672 C C . VAL A 1 234 ? -14.153 6.903 20.604 1.00 98.25 234 VAL A C 1
ATOM 1674 O O . VAL A 1 234 ? -14.149 8.130 20.674 1.00 98.25 234 VAL A O 1
ATOM 1677 N N . ASN A 1 235 ? -13.856 6.134 21.648 1.00 98.31 235 ASN A N 1
ATOM 1678 C CA . ASN A 1 235 ? -13.414 6.637 22.941 1.00 98.31 235 ASN A CA 1
ATOM 1679 C C . ASN A 1 235 ? -12.072 6.020 23.342 1.00 98.31 235 ASN A C 1
ATOM 1681 O O . ASN A 1 235 ? -11.979 4.810 23.567 1.00 98.31 235 ASN A O 1
ATOM 1685 N N . ASN A 1 236 ? -11.068 6.881 23.493 1.00 97.62 236 ASN A N 1
ATOM 1686 C CA . ASN A 1 236 ? -9.749 6.541 24.003 1.00 97.62 236 ASN A CA 1
ATOM 1687 C C . ASN A 1 236 ? -9.292 7.590 25.029 1.00 97.62 236 ASN A C 1
ATOM 1689 O O . ASN A 1 236 ? -8.581 8.546 24.722 1.00 97.62 236 ASN A O 1
ATOM 1693 N N . ASP A 1 237 ? -9.775 7.444 26.262 1.00 96.50 237 ASP A N 1
ATOM 1694 C CA . ASP A 1 237 ? -9.518 8.409 27.334 1.00 96.50 237 ASP A CA 1
ATOM 1695 C C . ASP A 1 237 ? -8.100 8.290 27.930 1.00 96.50 237 ASP A C 1
ATOM 1697 O O . ASP A 1 237 ? -7.631 9.221 28.598 1.00 96.50 237 ASP A O 1
ATOM 1701 N N . VAL A 1 238 ? -7.428 7.144 27.753 1.00 97.38 238 VAL A N 1
ATOM 1702 C CA . VAL A 1 238 ? -6.148 6.823 28.404 1.00 97.38 238 VAL A CA 1
ATOM 1703 C C . VAL A 1 238 ? -5.172 6.206 27.405 1.00 97.38 238 VAL A C 1
ATOM 1705 O O . VAL A 1 238 ? -4.979 5.000 27.365 1.00 97.38 238 VAL A O 1
ATOM 1708 N N . PHE A 1 239 ? -4.465 7.064 26.675 1.00 96.44 239 PHE A N 1
ATOM 1709 C CA . PHE A 1 239 ? -3.432 6.622 25.742 1.00 96.44 239 PHE A CA 1
ATOM 1710 C C . PHE A 1 239 ? -2.323 5.794 26.416 1.00 96.44 239 PHE A C 1
ATOM 1712 O O . PHE A 1 239 ? -1.753 6.195 27.439 1.00 96.44 239 PHE A O 1
ATOM 1719 N N . GLY A 1 240 ? -1.955 4.688 25.778 1.00 96.00 240 GLY A N 1
ATOM 1720 C CA . GLY A 1 240 ? -0.913 3.752 26.198 1.00 96.00 240 GLY A CA 1
ATOM 1721 C C . GLY A 1 240 ? -1.384 2.661 27.168 1.00 96.00 240 GLY A C 1
ATOM 1722 O O . GLY A 1 240 ? -0.540 1.929 27.689 1.00 96.00 240 GLY A O 1
ATOM 1723 N N . ASP A 1 241 ? -2.684 2.549 27.455 1.00 98.06 241 ASP A N 1
ATOM 1724 C CA . ASP A 1 241 ? -3.244 1.462 28.268 1.00 98.06 241 ASP A CA 1
ATOM 1725 C C . ASP A 1 241 ? -3.594 0.201 27.451 1.00 98.06 241 ASP A C 1
ATOM 1727 O O . ASP A 1 241 ? -3.924 -0.842 28.028 1.00 98.06 241 ASP A O 1
ATOM 1731 N N . GLY A 1 242 ? -3.451 0.281 26.126 1.00 97.88 242 GLY A N 1
ATOM 1732 C CA . GLY A 1 242 ? -3.722 -0.784 25.173 1.00 97.88 242 GLY A CA 1
ATOM 1733 C C . GLY A 1 242 ? -5.214 -1.016 24.951 1.00 97.88 242 GLY A C 1
ATOM 1734 O O . GLY A 1 242 ? -5.587 -2.157 24.653 1.00 97.88 242 GLY A O 1
ATOM 1735 N N . ARG A 1 243 ? -6.071 -0.003 25.158 1.00 98.44 243 ARG A N 1
ATOM 1736 C CA . ARG A 1 243 ? -7.531 -0.136 25.077 1.00 98.44 243 ARG A CA 1
ATOM 1737 C C . ARG A 1 243 ? -8.186 1.003 24.303 1.00 98.44 243 ARG A C 1
ATOM 1739 O O . ARG A 1 243 ? -7.994 2.173 24.589 1.00 98.44 243 ARG A O 1
ATOM 1746 N N . VAL A 1 244 ? -9.109 0.645 23.418 1.00 98.56 244 VAL A N 1
ATOM 1747 C CA . VAL A 1 244 ? -9.993 1.598 22.730 1.00 98.56 244 VAL A CA 1
ATOM 1748 C C . VAL A 1 244 ? -11.420 1.081 22.816 1.00 98.56 244 VAL A C 1
ATOM 1750 O O . VAL A 1 244 ? -11.656 -0.116 22.685 1.00 98.56 244 VAL A O 1
ATOM 1753 N N . THR A 1 245 ? -12.393 1.960 23.054 1.00 98.56 245 THR A N 1
ATOM 1754 C CA . THR A 1 245 ? -13.818 1.591 23.040 1.00 98.56 245 THR A CA 1
ATOM 1755 C C . THR A 1 245 ? -14.519 2.237 21.856 1.00 98.56 245 THR A C 1
ATOM 1757 O O . THR A 1 245 ? -14.431 3.447 21.682 1.00 98.56 245 THR A O 1
ATOM 1760 N N . LEU A 1 246 ? -15.260 1.455 21.076 1.00 98.38 246 LEU A N 1
ATOM 1761 C CA . LEU A 1 246 ? -16.155 1.949 20.033 1.00 98.38 246 LEU A CA 1
ATOM 1762 C C . LEU A 1 246 ? -17.598 1.663 20.440 1.00 98.38 246 LEU A C 1
ATOM 1764 O O . LEU A 1 246 ? -17.898 0.643 21.063 1.00 98.38 246 LEU A O 1
ATOM 1768 N N . SER A 1 247 ? -18.509 2.571 20.114 1.00 98.00 247 SER A N 1
ATOM 1769 C CA . SER A 1 247 ? -19.922 2.422 20.468 1.00 98.00 247 SER A CA 1
ATOM 1770 C C . SER A 1 247 ? -20.831 3.027 19.414 1.00 98.00 247 SER A C 1
ATOM 1772 O O . SER A 1 247 ? -20.502 4.059 18.836 1.00 98.00 247 SER A O 1
ATOM 1774 N N . ALA A 1 248 ? -21.984 2.402 19.196 1.00 97.00 248 ALA A N 1
ATOM 1775 C CA . ALA A 1 248 ? -23.031 2.910 18.320 1.00 97.00 248 ALA A CA 1
ATOM 1776 C C . ALA A 1 248 ? -24.399 2.454 18.839 1.00 97.00 248 ALA A C 1
ATOM 1778 O O . ALA A 1 248 ? -24.646 1.263 19.043 1.00 97.00 248 ALA A O 1
ATOM 1779 N N . GLY A 1 249 ? -25.299 3.407 19.082 1.00 96.06 249 GLY A N 1
ATOM 1780 C CA . GLY A 1 249 ? -26.571 3.119 19.745 1.00 96.06 249 GLY A CA 1
ATOM 1781 C C . GLY A 1 249 ? -26.373 2.559 21.161 1.00 96.06 249 GLY A C 1
ATOM 1782 O O . GLY A 1 249 ? -25.848 3.249 22.032 1.00 96.06 249 GLY A O 1
ATOM 1783 N N . GLN A 1 250 ? -26.850 1.335 21.399 1.00 96.81 250 GLN A N 1
ATOM 1784 C CA . GLN A 1 250 ? -26.725 0.596 22.665 1.00 96.81 250 GLN A CA 1
ATOM 1785 C C . GLN A 1 250 ? -25.541 -0.383 22.684 1.00 96.81 250 GLN A C 1
ATOM 1787 O O . GLN A 1 250 ? -25.187 -0.865 23.759 1.00 96.81 250 GLN A O 1
ATOM 1792 N N . ALA A 1 251 ? -24.929 -0.665 21.530 1.00 97.00 251 ALA A N 1
ATOM 1793 C CA . ALA A 1 251 ? -23.806 -1.585 21.438 1.00 97.00 251 ALA A CA 1
ATOM 1794 C C . ALA A 1 251 ? -22.491 -0.880 21.777 1.00 97.00 251 ALA A C 1
ATOM 1796 O O . ALA A 1 251 ? -22.225 0.229 21.299 1.00 97.00 251 ALA A O 1
ATOM 1797 N N . ALA A 1 252 ? -21.650 -1.555 22.556 1.00 98.06 252 ALA A N 1
ATOM 1798 C CA . ALA A 1 252 ? -20.293 -1.126 22.855 1.00 98.06 252 ALA A CA 1
ATOM 1799 C C . ALA A 1 252 ? -19.314 -2.293 22.690 1.00 98.06 252 ALA A C 1
ATOM 1801 O O . ALA A 1 252 ? -19.569 -3.412 23.138 1.00 98.06 252 ALA A O 1
ATOM 1802 N N . VAL A 1 253 ? -18.168 -2.012 22.078 1.00 98.50 253 VAL A N 1
ATOM 1803 C CA . VAL A 1 253 ? -17.050 -2.943 21.935 1.00 98.50 253 VAL A CA 1
ATOM 1804 C C . VAL A 1 253 ? -15.786 -2.302 22.476 1.00 98.50 253 VAL A C 1
ATOM 1806 O O . VAL A 1 253 ? -15.476 -1.154 22.172 1.00 98.50 253 VAL A O 1
ATOM 1809 N N . THR A 1 254 ? -15.060 -3.037 23.309 1.00 98.62 254 THR A N 1
ATOM 1810 C CA . THR A 1 254 ? -13.743 -2.639 23.799 1.00 98.62 254 THR A CA 1
ATOM 1811 C C . THR A 1 254 ? -12.677 -3.506 23.158 1.00 98.62 254 THR A C 1
ATOM 1813 O O . THR A 1 254 ? -12.665 -4.718 23.358 1.00 98.62 254 THR A O 1
ATOM 1816 N N . LEU A 1 255 ? -11.758 -2.885 22.435 1.00 98.50 255 LEU A N 1
ATOM 1817 C CA . LEU A 1 255 ? -10.531 -3.525 21.989 1.00 98.50 255 LEU A CA 1
ATOM 1818 C C . LEU A 1 255 ? -9.511 -3.470 23.120 1.00 98.50 255 LEU A C 1
ATOM 1820 O O . LEU A 1 255 ? -9.421 -2.471 23.838 1.00 98.50 255 LEU A O 1
ATOM 1824 N N . THR A 1 256 ? -8.768 -4.551 23.308 1.00 98.56 256 THR A N 1
ATOM 1825 C CA . THR A 1 256 ? -7.739 -4.671 24.344 1.00 98.56 256 THR A CA 1
ATOM 1826 C C . THR A 1 256 ? -6.481 -5.307 23.775 1.00 98.56 256 THR A C 1
ATOM 1828 O O . THR A 1 256 ? -6.506 -5.843 22.675 1.00 98.56 256 THR A O 1
ATOM 1831 N N . ASN A 1 257 ? -5.380 -5.239 24.528 1.00 97.38 257 ASN A N 1
ATOM 1832 C CA . ASN A 1 257 ? -4.060 -5.717 24.103 1.00 97.38 257 ASN A CA 1
ATOM 1833 C C . ASN A 1 257 ? -3.531 -5.032 22.833 1.00 97.38 257 ASN A C 1
ATOM 1835 O O . ASN A 1 257 ? -2.677 -5.585 22.141 1.00 97.38 257 ASN A O 1
ATOM 1839 N N . LEU A 1 258 ? -3.988 -3.807 22.558 1.00 97.38 258 LEU A N 1
ATOM 1840 C CA . LEU A 1 258 ? -3.455 -3.014 21.460 1.00 97.38 258 LEU A CA 1
ATOM 1841 C C . LEU A 1 258 ? -1.983 -2.685 21.709 1.00 97.38 258 LEU A C 1
ATOM 1843 O O . LEU A 1 258 ? -1.540 -2.510 22.851 1.00 97.38 258 LEU A O 1
ATOM 1847 N N . THR A 1 259 ? -1.214 -2.563 20.627 1.00 96.31 259 THR A N 1
ATOM 1848 C CA . THR A 1 259 ? 0.151 -2.049 20.743 1.00 96.31 259 THR A CA 1
ATOM 1849 C C . THR A 1 259 ? 0.120 -0.613 21.264 1.00 96.31 259 THR A C 1
ATOM 1851 O O . THR A 1 259 ? -0.777 0.161 20.934 1.00 96.31 259 THR A O 1
ATOM 1854 N N . GLU A 1 260 ? 1.134 -0.235 22.045 1.00 95.69 260 GLU A N 1
ATOM 1855 C CA . GLU A 1 260 ? 1.248 1.125 22.590 1.00 95.69 260 GLU A CA 1
ATOM 1856 C C . GLU A 1 260 ? 1.214 2.196 21.482 1.00 95.69 260 GLU A C 1
ATOM 1858 O O . GLU A 1 260 ? 0.659 3.272 21.683 1.00 95.69 260 GLU A O 1
ATOM 1863 N N . SER A 1 261 ? 1.768 1.889 20.303 1.00 94.88 261 SER A N 1
ATOM 1864 C CA . SER A 1 261 ? 1.746 2.800 19.155 1.00 94.88 261 SER A CA 1
ATOM 1865 C C . SER A 1 261 ? 0.343 2.986 18.582 1.00 94.88 261 SER A C 1
ATOM 1867 O O . SER A 1 261 ? -0.032 4.125 18.327 1.00 94.88 261 SER A O 1
ATOM 1869 N N . ALA A 1 262 ? -0.409 1.899 18.378 1.00 94.31 262 ALA A N 1
ATOM 1870 C CA . ALA A 1 262 ? -1.757 1.974 17.816 1.00 94.31 262 ALA A CA 1
ATOM 1871 C C . ALA A 1 262 ? -2.695 2.723 18.766 1.00 94.31 262 ALA A C 1
ATOM 1873 O O . ALA A 1 262 ? -3.354 3.682 18.380 1.00 94.31 262 ALA A O 1
ATOM 1874 N N . ASP A 1 263 ? -2.673 2.347 20.042 1.00 97.31 263 ASP A N 1
ATOM 1875 C CA . ASP A 1 263 ? -3.480 2.980 21.077 1.00 97.31 263 ASP A CA 1
ATOM 1876 C C . ASP A 1 263 ? -3.239 4.502 21.158 1.00 97.31 263 ASP A C 1
ATOM 1878 O O . ASP A 1 263 ? -4.175 5.291 21.092 1.00 97.31 263 ASP A O 1
ATOM 1882 N N . GLN A 1 264 ? -1.983 4.961 21.167 1.00 97.44 264 GLN A N 1
ATOM 1883 C CA . GLN A 1 264 ? -1.673 6.401 21.211 1.00 97.44 264 GLN A CA 1
ATOM 1884 C C . GLN A 1 264 ? -2.158 7.207 19.995 1.00 97.44 264 GLN A C 1
ATOM 1886 O O . GLN A 1 264 ? -2.169 8.439 20.058 1.00 97.44 264 GLN A O 1
ATOM 1891 N N . GLN A 1 265 ? -2.505 6.546 18.892 1.00 96.88 265 GLN A N 1
ATOM 1892 C CA . GLN A 1 265 ? -2.843 7.196 17.627 1.00 96.88 265 GLN A CA 1
ATOM 1893 C C . GLN A 1 265 ? -4.343 7.221 17.334 1.00 96.88 265 GLN A C 1
ATOM 1895 O O . GLN A 1 265 ? -4.744 7.954 16.440 1.00 96.88 265 GLN A O 1
ATOM 1900 N N . ILE A 1 266 ? -5.178 6.506 18.093 1.00 97.62 266 ILE A N 1
ATOM 1901 C CA . ILE A 1 266 ? -6.619 6.396 17.826 1.00 97.62 266 ILE A CA 1
ATOM 1902 C C . ILE A 1 266 ? -7.403 7.405 18.666 1.00 97.62 266 ILE A C 1
ATOM 1904 O O . ILE A 1 266 ? -7.433 7.318 19.895 1.00 97.62 266 ILE A O 1
ATOM 1908 N N . PHE A 1 267 ? -8.083 8.340 18.003 1.00 96.69 267 PHE A N 1
ATOM 1909 C CA . PHE A 1 267 ? -8.896 9.388 18.639 1.00 96.69 267 PHE A CA 1
ATOM 1910 C C . PHE A 1 267 ? -10.264 9.617 17.973 1.00 96.69 267 PHE A C 1
ATOM 1912 O O . PHE A 1 267 ? -11.130 10.259 18.566 1.00 96.69 267 PHE A O 1
ATOM 1919 N N . ASP A 1 268 ? -10.471 9.105 16.763 1.00 97.56 268 ASP A N 1
ATOM 1920 C CA . ASP A 1 268 ? -11.713 9.161 15.991 1.00 97.56 268 ASP A CA 1
ATOM 1921 C C . ASP A 1 268 ? -11.775 7.991 14.987 1.00 97.56 268 ASP A C 1
ATOM 1923 O O . ASP A 1 268 ? -10.900 7.126 14.973 1.00 97.56 268 ASP A O 1
ATOM 1927 N N . ASN A 1 269 ? -12.823 7.928 14.161 1.00 95.81 269 ASN A N 1
ATOM 1928 C CA . ASN A 1 269 ? -12.988 6.863 13.165 1.00 95.81 269 ASN A CA 1
ATOM 1929 C C . ASN A 1 269 ? -11.876 6.863 12.103 1.00 95.81 269 ASN A C 1
ATOM 1931 O O . ASN A 1 269 ? -11.405 5.799 11.726 1.00 95.81 269 ASN A O 1
ATOM 1935 N N . ALA A 1 270 ? -11.437 8.042 11.650 1.00 93.62 270 ALA A N 1
ATOM 1936 C CA . ALA A 1 270 ? -10.430 8.151 10.596 1.00 93.62 270 ALA A CA 1
ATOM 1937 C C . ALA A 1 270 ? -9.060 7.655 11.077 1.00 93.62 270 ALA A C 1
ATOM 1939 O O . ALA A 1 270 ? -8.390 6.897 10.385 1.00 93.62 270 ALA A O 1
ATOM 1940 N N . SER A 1 271 ? -8.663 8.040 12.291 1.00 96.06 271 SER A N 1
ATOM 1941 C CA . SER A 1 271 ? -7.439 7.531 12.916 1.00 96.06 271 SER A CA 1
ATOM 1942 C C . SER A 1 271 ? -7.524 6.045 13.268 1.00 96.06 271 SER A C 1
ATOM 1944 O O . SER A 1 271 ? -6.506 5.362 13.233 1.00 96.06 271 SER A O 1
ATOM 1946 N N . PHE A 1 272 ? -8.716 5.520 13.570 1.00 96.69 272 PHE A N 1
ATOM 1947 C CA . PHE A 1 272 ? -8.922 4.080 13.732 1.00 96.69 272 PHE A CA 1
ATOM 1948 C C . PHE A 1 272 ? -8.641 3.318 12.429 1.00 96.69 272 PHE A C 1
ATOM 1950 O O . PHE A 1 272 ? -7.860 2.369 12.437 1.00 96.69 272 PHE A O 1
ATOM 1957 N N . GLU A 1 273 ? -9.235 3.755 11.317 1.00 93.06 273 GLU A N 1
ATOM 1958 C CA . GLU A 1 273 ? -9.016 3.167 9.988 1.00 93.06 273 GLU A CA 1
ATOM 1959 C C . GLU A 1 273 ? -7.556 3.321 9.526 1.00 93.06 273 GLU A C 1
ATOM 1961 O O . GLU A 1 273 ? -6.994 2.413 8.927 1.00 93.06 273 GLU A O 1
ATOM 1966 N N . GLU A 1 274 ? -6.873 4.412 9.882 1.00 89.75 274 GLU A N 1
ATOM 1967 C CA . GLU A 1 274 ? -5.434 4.551 9.615 1.00 89.75 274 GLU A CA 1
ATOM 1968 C C . GLU A 1 274 ? -4.588 3.487 10.346 1.00 89.75 274 GLU A C 1
ATOM 1970 O O . GLU A 1 274 ? -3.572 3.046 9.812 1.00 89.75 274 GLU A O 1
ATOM 1975 N N . GLN A 1 275 ? -4.989 3.051 11.550 1.00 93.56 275 GLN A N 1
ATOM 1976 C CA . GLN A 1 275 ? -4.241 2.040 12.314 1.00 93.56 275 GLN A CA 1
ATOM 1977 C C . GLN A 1 275 ? -4.551 0.592 11.917 1.00 93.56 275 GLN A C 1
ATOM 1979 O O . GLN A 1 275 ? -3.658 -0.252 12.004 1.00 93.56 275 GLN A O 1
ATOM 1984 N N . PHE A 1 276 ? -5.796 0.288 11.540 1.00 91.44 276 PHE A N 1
ATOM 1985 C CA . PHE A 1 276 ? -6.266 -1.088 11.296 1.00 91.44 276 PHE A CA 1
ATOM 1986 C C . PHE A 1 276 ? -6.721 -1.348 9.855 1.00 91.44 276 PHE A C 1
ATOM 1988 O O . PHE A 1 276 ? -7.338 -2.376 9.583 1.00 91.44 276 PHE A O 1
ATOM 1995 N N . GLY A 1 277 ? -6.436 -0.416 8.948 1.00 86.25 277 GLY A N 1
ATOM 1996 C CA . GLY A 1 277 ? -6.861 -0.474 7.558 1.00 86.25 277 GLY A CA 1
ATOM 1997 C C . GLY A 1 277 ? -8.202 0.218 7.319 1.00 86.25 277 GLY A C 1
ATOM 1998 O O . GLY A 1 277 ? -9.040 0.370 8.213 1.00 86.25 277 GLY A O 1
ATOM 1999 N N . ASP A 1 278 ? -8.416 0.602 6.062 1.00 76.25 278 ASP A N 1
ATOM 2000 C CA . ASP A 1 278 ? -9.615 1.285 5.559 1.00 76.25 278 ASP A CA 1
ATOM 2001 C C . ASP A 1 278 ? -10.927 0.523 5.815 1.00 76.25 278 ASP A C 1
ATOM 2003 O O . ASP A 1 278 ? -12.011 1.098 5.765 1.00 76.25 278 ASP A O 1
ATOM 2007 N N . ARG A 1 279 ? -10.827 -0.772 6.129 1.00 83.19 279 ARG A N 1
ATOM 2008 C CA . ARG A 1 279 ? -11.943 -1.672 6.433 1.00 83.19 279 ARG A CA 1
ATOM 2009 C C . ARG A 1 279 ? -12.108 -2.016 7.905 1.00 83.19 279 ARG A C 1
ATOM 2011 O O . ARG A 1 279 ? -13.023 -2.779 8.225 1.00 83.19 279 ARG A O 1
ATOM 2018 N N . GLY A 1 280 ? -11.316 -1.427 8.801 1.00 89.88 280 GLY A N 1
ATOM 2019 C CA . GLY A 1 280 ? -11.424 -1.672 10.242 1.00 89.88 280 GLY A CA 1
ATOM 2020 C C . GLY A 1 280 ? -12.828 -1.398 10.802 1.00 89.88 280 GLY A C 1
ATOM 2021 O O . GLY A 1 280 ? -13.247 -2.027 11.778 1.00 89.88 280 GLY A O 1
ATOM 2022 N N . ILE A 1 281 ? -13.596 -0.506 10.161 1.00 95.38 281 ILE A N 1
ATOM 2023 C CA . ILE A 1 281 ? -15.004 -0.240 10.469 1.00 95.38 281 ILE A CA 1
ATOM 2024 C C . ILE A 1 281 ? -15.863 -0.500 9.225 1.00 95.38 281 ILE A C 1
ATOM 2026 O O . ILE A 1 281 ? -15.620 0.045 8.157 1.00 95.38 281 ILE A O 1
ATOM 2030 N N . GLY A 1 282 ? -16.913 -1.307 9.375 1.00 92.50 282 GLY A N 1
ATOM 2031 C CA . GLY A 1 282 ? -17.941 -1.520 8.354 1.00 92.50 282 GLY A CA 1
ATOM 2032 C C . GLY A 1 282 ? -19.309 -1.027 8.822 1.00 92.50 282 GLY A C 1
ATOM 2033 O O . GLY A 1 282 ? -19.644 -1.141 10.003 1.00 92.50 282 GLY A O 1
ATOM 2034 N N . ILE A 1 283 ? -20.127 -0.503 7.904 1.00 92.81 283 ILE A N 1
ATOM 2035 C CA . ILE A 1 283 ? -21.512 -0.092 8.186 1.00 92.81 283 ILE A CA 1
ATOM 2036 C C . ILE A 1 283 ? -22.492 -0.676 7.168 1.00 92.81 283 ILE A C 1
ATOM 2038 O O . ILE A 1 283 ? -22.137 -0.966 6.030 1.00 92.81 283 ILE A O 1
ATOM 2042 N N . SER A 1 284 ? -23.760 -0.815 7.555 1.00 84.62 284 SER A N 1
ATOM 2043 C CA . SER A 1 284 ? -24.796 -1.385 6.676 1.00 84.62 284 SER A CA 1
ATOM 2044 C C . SER A 1 284 ? -25.169 -0.494 5.485 1.00 84.62 284 SER A C 1
ATOM 2046 O O . SER A 1 284 ? -25.757 -0.986 4.527 1.00 84.62 284 SER A O 1
ATOM 2048 N N . GLY A 1 285 ? -24.844 0.802 5.540 1.00 65.56 285 GLY A N 1
ATOM 2049 C CA . GLY A 1 285 ? -25.184 1.782 4.505 1.00 65.56 285 GLY A CA 1
ATOM 2050 C C . GLY A 1 285 ? -24.211 1.883 3.325 1.00 65.56 285 GLY A C 1
ATOM 2051 O O . GLY A 1 285 ? -24.529 2.585 2.366 1.00 65.56 285 GLY A O 1
ATOM 2052 N N . ASP A 1 286 ? -23.051 1.221 3.374 1.00 55.12 286 ASP A N 1
ATOM 2053 C CA . ASP A 1 286 ? -22.008 1.381 2.345 1.00 55.12 286 ASP A CA 1
ATOM 2054 C C . ASP A 1 286 ? -22.254 0.508 1.092 1.00 55.12 286 ASP A C 1
ATOM 2056 O O . ASP A 1 286 ? -21.782 0.791 -0.009 1.00 55.12 286 ASP A O 1
ATOM 2060 N N . GLY A 1 287 ? -23.106 -0.515 1.218 1.00 44.78 287 GLY A N 1
ATOM 2061 C CA . GLY A 1 287 ? -23.620 -1.293 0.093 1.00 44.78 287 GLY A CA 1
ATOM 2062 C C . GLY A 1 287 ? -24.876 -0.650 -0.491 1.00 44.78 287 GLY A C 1
ATOM 2063 O O . GLY A 1 287 ? -25.917 -0.595 0.161 1.00 44.78 287 GLY A O 1
ATOM 2064 N N . GLY A 1 288 ? -24.804 -0.163 -1.730 1.00 38.47 288 GLY A N 1
ATOM 2065 C CA . GLY A 1 288 ? -25.959 0.380 -2.443 1.00 38.47 288 GLY A CA 1
ATOM 2066 C C . GLY A 1 288 ? -27.202 -0.526 -2.371 1.00 38.47 288 GLY A C 1
ATOM 2067 O O . GLY A 1 288 ? -27.158 -1.682 -2.769 1.00 38.47 288 GLY A O 1
ATOM 2068 N N . GLU A 1 289 ? -28.314 0.068 -1.928 1.00 36.72 289 GLU A N 1
ATOM 2069 C CA . GLU A 1 289 ? -29.688 -0.464 -1.904 1.00 36.72 289 GLU A CA 1
ATOM 2070 C C . GLU A 1 289 ? -29.992 -1.625 -0.923 1.00 36.72 289 GLU A C 1
ATOM 2072 O O . GLU A 1 289 ? -29.927 -2.802 -1.254 1.00 36.72 289 GLU A O 1
ATOM 2077 N N . ASP A 1 290 ? -30.476 -1.226 0.263 1.00 57.06 290 ASP A N 1
ATOM 2078 C CA . ASP A 1 290 ? -31.606 -1.808 1.017 1.00 57.06 290 ASP A CA 1
ATOM 2079 C C . ASP A 1 290 ? -31.697 -3.348 1.087 1.00 57.06 290 ASP A C 1
ATOM 2081 O O . ASP A 1 290 ? -32.348 -3.996 0.263 1.00 57.06 290 ASP A O 1
ATOM 2085 N N . THR A 1 291 ? -31.162 -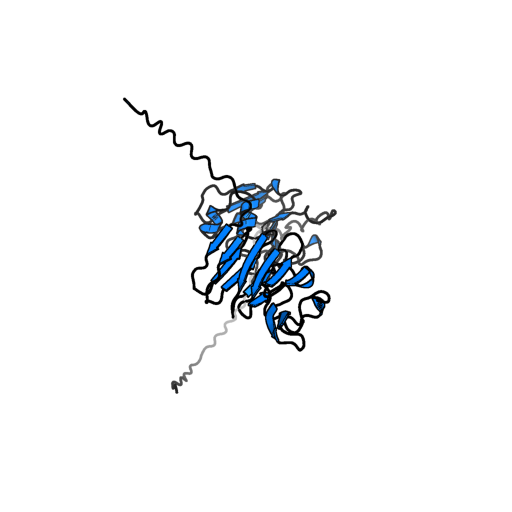3.937 2.164 1.00 38.38 291 THR A N 1
ATO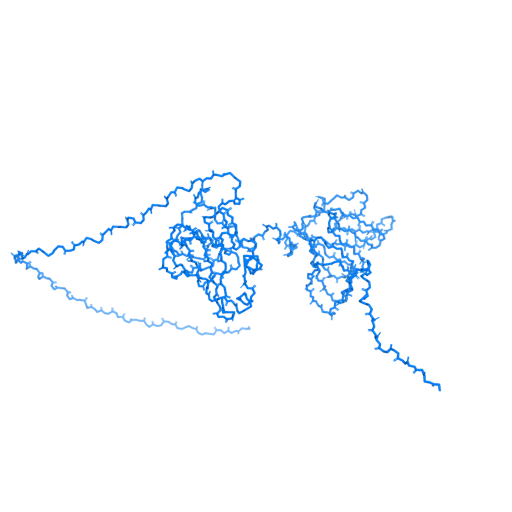M 2086 C CA . THR A 1 291 ? -31.556 -5.287 2.593 1.00 38.38 291 THR A CA 1
ATOM 2087 C C . THR A 1 291 ? -31.861 -5.317 4.088 1.00 38.38 291 THR A C 1
ATOM 2089 O O . THR A 1 291 ? -30.990 -5.438 4.943 1.00 38.38 291 THR A O 1
ATOM 2092 N N . GLY A 1 292 ? -33.148 -5.213 4.426 1.00 40.44 292 GLY A N 1
ATOM 2093 C CA . GLY A 1 292 ? -33.626 -5.448 5.784 1.00 40.44 292 GLY A CA 1
ATOM 2094 C C . GLY A 1 292 ? -33.057 -6.749 6.359 1.00 40.44 292 GLY A C 1
ATOM 2095 O O . GLY A 1 292 ? -33.337 -7.838 5.852 1.00 40.44 292 GLY A O 1
ATOM 2096 N N . PHE A 1 293 ? -32.270 -6.625 7.427 1.00 42.03 293 PHE A N 1
ATOM 2097 C CA . PHE A 1 293 ? -31.716 -7.760 8.150 1.00 42.03 293 PHE A CA 1
ATOM 2098 C C . PHE A 1 293 ? -32.851 -8.680 8.622 1.00 42.03 293 PHE A C 1
ATOM 2100 O O . PHE A 1 293 ? -33.760 -8.224 9.328 1.00 42.03 293 PHE A O 1
ATOM 2107 N N . PRO A 1 294 ? -32.838 -9.984 8.290 1.00 43.12 294 PRO A N 1
ATOM 2108 C CA . PRO A 1 294 ? -33.666 -10.924 9.019 1.00 43.12 294 PRO A CA 1
ATOM 2109 C C . PRO A 1 294 ? -33.195 -10.909 10.475 1.00 43.12 294 PRO A C 1
ATOM 2111 O O . PRO A 1 294 ? -32.010 -11.092 10.747 1.00 43.12 294 PRO A O 1
ATOM 2114 N N . ALA A 1 295 ? -34.121 -10.668 11.406 1.00 44.22 295 ALA A N 1
ATOM 2115 C CA . ALA A 1 295 ? -33.838 -10.751 12.832 1.00 44.22 295 ALA A CA 1
ATOM 2116 C C . ALA A 1 295 ? -33.108 -12.072 13.120 1.00 44.22 295 ALA A C 1
ATOM 2118 O O . ALA A 1 295 ? -33.640 -13.147 12.816 1.00 44.22 295 ALA A O 1
ATOM 2119 N N . LEU A 1 296 ? -31.899 -11.989 13.688 1.00 46.97 296 LEU A N 1
ATOM 2120 C CA . LEU A 1 296 ? -31.231 -13.164 14.234 1.00 46.97 296 LEU A CA 1
ATOM 2121 C C . LEU A 1 296 ? -32.216 -13.848 15.193 1.00 46.97 296 LEU A C 1
ATOM 2123 O O . LEU A 1 296 ? -32.973 -13.155 15.886 1.00 46.97 296 LEU A O 1
ATOM 2127 N N . PRO A 1 297 ? -32.284 -15.190 15.208 1.00 41.00 297 PRO A N 1
ATOM 2128 C CA . PRO A 1 297 ? -33.192 -15.889 16.097 1.00 41.00 297 PRO A CA 1
ATOM 2129 C C . PRO A 1 297 ? -32.898 -15.427 17.523 1.00 41.00 297 PRO A C 1
ATOM 2131 O O . PRO A 1 297 ? -31.819 -15.689 18.045 1.00 41.00 297 PRO A O 1
ATOM 2134 N N . SER A 1 298 ? -33.857 -14.713 18.129 1.00 43.94 298 SER A N 1
ATOM 2135 C CA . SER A 1 298 ? -33.797 -14.321 19.537 1.00 43.94 298 SER A CA 1
ATOM 2136 C C . SER A 1 298 ? -33.347 -15.536 20.331 1.00 43.94 298 SER A C 1
ATOM 2138 O O . SER A 1 298 ? -33.925 -16.604 20.103 1.00 43.94 298 SER A O 1
ATOM 2140 N N . GLU A 1 299 ? -32.359 -15.390 21.214 1.00 46.12 299 GLU A N 1
ATOM 2141 C CA . GLU A 1 299 ? -31.831 -16.468 22.050 1.00 46.12 299 GLU A CA 1
ATOM 2142 C C . GLU A 1 299 ? -32.917 -17.065 22.963 1.00 46.12 299 GLU A C 1
ATOM 2144 O O . GLU A 1 299 ? -32.980 -16.862 24.172 1.00 46.12 299 GLU A O 1
ATOM 2149 N N . GLY A 1 300 ? -33.805 -17.856 22.374 1.00 39.53 300 GLY A N 1
ATOM 2150 C CA . GLY A 1 300 ? -34.665 -18.818 23.025 1.00 39.53 300 GLY A CA 1
ATOM 2151 C C . GLY A 1 300 ? -33.866 -20.089 23.245 1.00 39.53 300 GLY A C 1
ATOM 2152 O O . GLY A 1 300 ? -34.279 -21.163 22.809 1.00 39.53 300 GLY A O 1
ATOM 2153 N N . GLY A 1 301 ? -32.707 -19.971 23.897 1.00 45.88 301 GLY A N 1
ATOM 2154 C CA . GLY A 1 301 ? -32.058 -21.123 24.501 1.00 45.88 301 GLY A CA 1
ATOM 2155 C C . GLY A 1 301 ? -33.052 -21.810 25.449 1.00 45.88 301 GLY A C 1
ATOM 2156 O O . GLY A 1 301 ? -33.898 -21.137 26.053 1.00 45.88 301 GLY A O 1
ATOM 2157 N N . PRO A 1 302 ? -33.022 -23.148 25.569 1.00 39.56 302 PRO A N 1
ATOM 2158 C CA . PRO A 1 302 ? -33.942 -23.873 26.433 1.00 39.56 302 PRO A CA 1
ATOM 2159 C C . PRO A 1 302 ? -33.854 -23.319 27.858 1.00 39.56 302 PRO A C 1
ATOM 2161 O O . PRO A 1 302 ? -32.812 -23.389 28.506 1.00 39.56 302 PRO A O 1
ATOM 2164 N N . GLN A 1 303 ? -34.970 -22.761 28.330 1.00 41.72 303 GLN A N 1
ATOM 2165 C CA . GLN A 1 303 ? -35.152 -22.332 29.713 1.00 41.72 303 GLN A CA 1
ATOM 2166 C C . GLN A 1 303 ? -34.679 -23.455 30.652 1.00 41.72 303 GLN A C 1
ATOM 2168 O O . GLN A 1 303 ? -35.070 -24.611 30.438 1.00 41.72 303 GLN A O 1
ATOM 2173 N N . PRO A 1 304 ? -33.881 -23.167 31.698 1.00 41.66 304 PRO A N 1
ATOM 2174 C CA . PRO A 1 304 ? -33.577 -24.167 32.703 1.00 41.66 304 PRO A CA 1
ATOM 2175 C C . PRO A 1 304 ? -34.903 -24.633 33.300 1.00 41.66 304 PRO A C 1
ATOM 2177 O O . PRO A 1 304 ? -35.651 -23.853 33.893 1.00 41.66 304 PRO A O 1
ATOM 2180 N N . VAL A 1 305 ? -35.218 -25.912 33.102 1.00 44.06 305 VAL A N 1
ATOM 2181 C CA . VAL A 1 305 ? -36.342 -26.564 33.766 1.00 44.06 305 VAL A CA 1
ATOM 2182 C C . VAL A 1 305 ? -36.176 -26.359 35.267 1.00 44.06 305 VAL A C 1
ATOM 2184 O O . VAL A 1 305 ? -35.282 -26.914 35.903 1.00 44.06 305 VAL A O 1
ATOM 2187 N N . SER A 1 306 ? -37.035 -25.505 35.818 1.00 48.56 306 SER A N 1
ATOM 2188 C CA . SER A 1 306 ? -37.202 -25.319 37.249 1.00 48.56 306 SER A CA 1
ATOM 2189 C C . SER A 1 306 ? -37.439 -26.691 37.875 1.00 48.56 306 SER A C 1
ATOM 2191 O O . SER A 1 306 ? -38.459 -27.336 37.620 1.00 48.56 306 SER A O 1
ATOM 2193 N N . ALA A 1 307 ? -36.467 -27.163 38.656 1.00 42.44 307 ALA A N 1
ATOM 2194 C CA . ALA A 1 307 ? -36.615 -28.352 39.474 1.00 42.44 307 ALA A CA 1
ATOM 2195 C C . ALA A 1 307 ? -37.687 -28.063 40.530 1.00 42.44 307 ALA A C 1
ATOM 2197 O O . ALA A 1 307 ? -37.426 -27.470 41.577 1.00 42.44 307 ALA A O 1
ATOM 2198 N N . GLY A 1 308 ? -38.918 -28.459 40.210 1.00 41.41 308 GLY A N 1
ATOM 2199 C CA . GLY A 1 308 ? -40.023 -28.482 41.145 1.00 41.41 308 GLY A CA 1
ATOM 2200 C C . GLY A 1 308 ? -39.672 -29.373 42.329 1.00 41.41 308 GLY A C 1
ATOM 2201 O O . GLY A 1 308 ? -39.404 -30.565 42.186 1.00 41.41 308 GLY A O 1
ATOM 2202 N N . THR A 1 309 ? -39.698 -28.777 43.513 1.00 55.00 309 THR A N 1
ATOM 2203 C CA . THR A 1 309 ? -39.770 -29.461 44.797 1.00 55.00 309 THR A CA 1
ATOM 2204 C C . THR A 1 309 ? -41.071 -30.267 44.856 1.00 55.00 309 THR A C 1
ATOM 2206 O O . THR A 1 309 ? -42.145 -29.742 45.136 1.00 55.00 309 THR A O 1
ATOM 2209 N N . GLY A 1 310 ? -40.971 -31.563 44.560 1.00 39.84 310 GLY A N 1
ATOM 2210 C CA . GLY A 1 310 ? -42.064 -32.531 44.607 1.00 39.84 310 GLY A CA 1
ATOM 2211 C C . GLY A 1 310 ? -41.654 -33.761 45.408 1.00 39.84 310 GLY A C 1
ATOM 2212 O O . GLY A 1 310 ? -40.563 -34.289 45.234 1.00 39.84 310 GLY A O 1
ATOM 2213 N N . ALA A 1 311 ? -42.521 -34.145 46.335 1.00 41.84 311 ALA A N 1
ATOM 2214 C CA . ALA A 1 311 ? -42.287 -35.046 47.448 1.00 41.84 311 ALA A CA 1
ATOM 2215 C C . ALA A 1 311 ? -41.903 -36.496 47.098 1.00 41.84 311 ALA A C 1
ATOM 2217 O O . ALA A 1 311 ? -42.125 -36.999 46.003 1.00 41.84 311 ALA A O 1
ATOM 2218 N N . SER A 1 312 ? -41.373 -37.139 48.141 1.00 49.81 312 SER A N 1
ATOM 2219 C CA . SER A 1 312 ? -41.105 -38.561 48.328 1.00 49.81 312 SER A CA 1
ATOM 2220 C C . SER A 1 312 ? -42.010 -39.517 47.555 1.00 49.81 312 SER A C 1
ATOM 2222 O O . SER A 1 312 ? -43.224 -39.485 47.739 1.00 49.81 312 SER A O 1
ATOM 2224 N N . GLU A 1 313 ? -41.401 -40.508 46.911 1.00 47.41 313 GLU A N 1
ATOM 2225 C CA . GLU A 1 313 ? -41.912 -41.869 46.994 1.00 47.41 313 GLU A CA 1
ATOM 2226 C C . GLU A 1 313 ? -40.767 -42.882 47.018 1.00 47.41 313 GLU A C 1
ATOM 2228 O O . GLU A 1 313 ? -39.704 -42.724 46.424 1.00 47.41 313 GLU A O 1
ATOM 2233 N N . ASN A 1 314 ? -41.005 -43.870 47.860 1.00 48.50 314 ASN A N 1
ATOM 2234 C CA . ASN A 1 314 ? -40.111 -44.856 48.415 1.00 48.50 314 ASN A CA 1
ATOM 2235 C C . ASN A 1 314 ? -40.240 -46.127 47.572 1.00 48.50 314 ASN A C 1
ATOM 2237 O O . ASN A 1 314 ? -41.321 -46.710 47.584 1.00 48.50 314 ASN A O 1
ATOM 2241 N N . LEU A 1 315 ? -39.191 -46.568 46.872 1.00 50.88 315 LEU A N 1
ATOM 2242 C CA . LEU A 1 315 ? -39.137 -47.921 46.311 1.00 50.88 315 LEU A CA 1
ATOM 2243 C C . LEU A 1 315 ? -37.722 -48.509 46.398 1.00 50.88 315 LEU A C 1
ATOM 2245 O O . LEU A 1 315 ? -36.787 -48.076 45.728 1.00 50.88 315 LEU A O 1
ATOM 2249 N N . ASP A 1 316 ? -37.639 -49.519 47.261 1.00 54.88 316 ASP A N 1
ATOM 2250 C CA . ASP A 1 316 ? -36.630 -50.570 47.363 1.00 54.88 316 ASP A CA 1
ATOM 2251 C C . ASP A 1 316 ? -36.247 -51.208 46.014 1.00 54.88 316 ASP A C 1
ATOM 2253 O O . ASP A 1 316 ? -37.096 -51.433 45.151 1.00 54.88 316 ASP A O 1
ATOM 2257 N N . GLY A 1 317 ? -34.987 -51.652 45.912 1.00 41.19 317 GLY A N 1
ATOM 2258 C CA . GLY A 1 317 ? -34.543 -52.653 44.930 1.00 41.19 317 GLY A CA 1
ATOM 2259 C C . GLY A 1 317 ? -33.106 -52.429 44.449 1.00 41.19 317 GLY A C 1
ATOM 2260 O O . GLY A 1 317 ? -32.883 -51.797 43.429 1.00 41.19 317 GLY A O 1
ATOM 2261 N N . ASN A 1 318 ? -32.081 -52.800 45.217 1.00 52.62 318 ASN A N 1
ATOM 2262 C CA . ASN A 1 318 ? -31.403 -54.104 45.133 1.00 52.62 318 ASN A CA 1
ATOM 2263 C C . ASN A 1 318 ? -30.884 -54.505 43.732 1.00 52.62 318 ASN A C 1
ATOM 2265 O O . ASN A 1 318 ? -31.570 -55.243 43.032 1.00 52.62 318 ASN A O 1
ATOM 2269 N N . GLN A 1 319 ? -29.647 -54.115 43.400 1.00 47.50 319 GLN A N 1
ATOM 2270 C CA . GLN A 1 319 ? -28.656 -54.882 42.612 1.00 47.50 319 GLN A CA 1
ATOM 2271 C C . GLN A 1 319 ? -27.271 -54.282 42.952 1.00 47.50 319 GLN A C 1
ATOM 2273 O O . GLN A 1 319 ? -26.928 -53.194 42.505 1.00 47.50 319 GLN A O 1
ATOM 2278 N N . ASP A 1 320 ? -26.569 -54.781 43.966 1.00 54.78 320 ASP A N 1
ATOM 2279 C CA . ASP A 1 320 ? -25.429 -55.701 43.820 1.00 54.78 320 ASP A CA 1
ATOM 2280 C C . ASP A 1 320 ? -24.985 -55.988 42.374 1.00 54.78 320 ASP A C 1
ATOM 2282 O O . ASP A 1 320 ? -25.628 -56.741 41.647 1.00 54.78 320 ASP A O 1
ATOM 2286 N N . THR A 1 321 ? -23.837 -55.440 41.967 1.00 51.97 321 THR A N 1
ATOM 2287 C CA . THR A 1 321 ? -22.860 -56.240 41.216 1.00 51.97 321 THR A CA 1
ATOM 2288 C C . THR A 1 321 ? -21.453 -55.682 41.381 1.00 51.97 321 THR A C 1
ATOM 2290 O O . THR A 1 321 ? -21.058 -54.658 40.830 1.00 51.97 321 THR A O 1
ATOM 2293 N N . THR A 1 322 ? -20.682 -56.425 42.160 1.00 46.38 322 THR A N 1
ATOM 2294 C CA . THR A 1 322 ? -19.228 -56.364 42.256 1.00 46.38 322 THR A CA 1
ATOM 2295 C C . THR A 1 322 ? -18.610 -56.976 40.993 1.00 46.38 322 THR A C 1
ATOM 2297 O O . THR A 1 322 ? -18.855 -58.151 40.736 1.00 46.38 322 THR A O 1
ATOM 2300 N N . ILE A 1 323 ? -17.743 -56.264 40.257 1.00 50.56 323 ILE A N 1
ATOM 2301 C CA . ILE A 1 323 ? -16.678 -56.907 39.462 1.00 50.56 323 ILE A CA 1
ATOM 2302 C C . ILE A 1 323 ? -15.345 -56.188 39.696 1.00 50.56 323 ILE A C 1
ATOM 2304 O O . ILE A 1 323 ? -15.138 -55.032 39.343 1.00 50.56 323 ILE A O 1
ATOM 2308 N N . SER A 1 324 ? -14.455 -56.954 40.319 1.00 51.41 324 SER A N 1
ATOM 2309 C CA . SER A 1 324 ? -13.019 -56.762 40.497 1.00 51.41 324 SER A CA 1
ATOM 2310 C C . SER A 1 324 ? -12.254 -57.350 39.300 1.00 51.41 324 SER A C 1
ATOM 2312 O O . SER A 1 324 ? -12.681 -58.359 38.740 1.00 51.41 324 SER A O 1
ATOM 2314 N N . GLY A 1 325 ? -11.095 -56.774 38.960 1.00 42.44 325 GLY A N 1
ATOM 2315 C CA . GLY A 1 325 ? -10.106 -57.363 38.043 1.00 42.44 325 GLY A CA 1
ATOM 2316 C C . GLY A 1 325 ? -9.227 -56.290 37.386 1.00 42.44 325 GLY A C 1
ATOM 2317 O O . GLY A 1 325 ? -9.619 -55.728 36.378 1.00 42.44 325 GLY A O 1
ATOM 2318 N N . ASN A 1 326 ? -8.155 -55.789 38.004 1.00 40.25 326 ASN A N 1
ATOM 2319 C CA . ASN A 1 326 ? -6.838 -56.408 38.222 1.00 40.25 326 ASN A CA 1
ATOM 2320 C C . ASN A 1 326 ? -5.967 -56.541 36.947 1.00 40.25 326 ASN A C 1
ATOM 2322 O O . ASN A 1 326 ? -6.139 -57.474 36.174 1.00 40.25 326 ASN A O 1
ATOM 2326 N N . GLY A 1 327 ? -4.941 -55.684 36.841 1.00 38.25 327 GLY A N 1
ATOM 2327 C CA . GLY A 1 327 ? -3.552 -56.151 36.728 1.00 38.25 327 GLY A CA 1
ATOM 2328 C C . GLY A 1 327 ? -2.839 -56.168 35.363 1.00 38.25 327 GLY A C 1
ATOM 2329 O O . GLY A 1 327 ? -3.160 -56.954 34.482 1.00 38.25 327 GLY A O 1
ATOM 2330 N N . GLY A 1 328 ? -1.702 -55.453 35.326 1.00 36.88 328 GLY A N 1
ATOM 2331 C CA . GLY A 1 328 ? -0.493 -55.774 34.543 1.00 36.88 328 GLY A CA 1
ATOM 2332 C C . GLY A 1 328 ? -0.335 -55.015 33.218 1.00 36.88 328 GLY A C 1
ATOM 2333 O O . GLY A 1 328 ? -1.314 -54.728 32.557 1.00 36.88 328 GLY A O 1
ATOM 2334 N N . LYS A 1 329 ? 0.857 -54.690 32.708 1.00 46.81 329 LYS A N 1
ATOM 2335 C CA . LYS A 1 329 ? 2.253 -54.858 33.144 1.00 46.81 329 LYS A CA 1
ATOM 2336 C C . LYS A 1 329 ? 3.134 -54.093 32.124 1.00 46.81 329 LYS A C 1
ATOM 2338 O O . LYS A 1 329 ? 2.894 -54.177 30.930 1.00 46.81 329 LYS A O 1
ATOM 2343 N N . THR A 1 330 ? 4.140 -53.388 32.632 1.00 54.91 330 THR A N 1
ATOM 2344 C CA . THR A 1 330 ? 5.468 -53.018 32.078 1.00 54.91 330 THR A CA 1
ATOM 2345 C C . THR A 1 330 ? 5.925 -53.497 30.677 1.00 54.91 330 THR A C 1
ATOM 2347 O O . THR A 1 330 ? 5.941 -54.701 30.433 1.00 54.91 330 THR A O 1
ATOM 2350 N N . ALA A 1 331 ? 6.530 -52.583 29.895 1.00 48.47 331 ALA A N 1
ATOM 2351 C CA . ALA A 1 331 ? 7.799 -52.722 29.131 1.00 48.47 331 ALA A CA 1
ATOM 2352 C C . ALA A 1 331 ? 8.180 -51.321 28.573 1.00 48.47 331 ALA A C 1
ATOM 2354 O O . ALA A 1 331 ? 7.345 -50.694 27.939 1.00 48.47 331 ALA A O 1
ATOM 2355 N N . SER A 1 332 ? 9.261 -50.635 28.970 1.00 47.28 332 SER A N 1
ATOM 2356 C CA . SER A 1 332 ? 10.699 -50.801 28.659 1.00 47.28 332 SER A CA 1
ATOM 2357 C C . SER A 1 332 ? 11.087 -50.794 27.171 1.00 47.28 332 SER A C 1
ATOM 2359 O O . SER A 1 332 ? 10.673 -51.676 26.428 1.00 47.28 332 SER A O 1
ATOM 2361 N N . SER A 1 333 ? 12.066 -49.922 26.854 1.00 47.50 333 SER A N 1
ATOM 2362 C CA . SER A 1 333 ? 12.966 -49.913 25.676 1.00 47.50 333 SER A CA 1
ATOM 2363 C C . SER A 1 333 ? 12.401 -49.217 24.419 1.00 47.50 333 SER A C 1
ATOM 2365 O O . SER A 1 333 ? 11.248 -49.423 24.091 1.00 47.50 333 SER A O 1
ATOM 2367 N N . LEU A 1 334 ? 13.088 -48.358 23.656 1.00 53.56 334 LEU A N 1
ATOM 2368 C CA . LEU A 1 334 ? 14.507 -48.236 23.304 1.00 53.56 334 LEU A CA 1
ATOM 2369 C C . LEU A 1 334 ? 14.864 -46.766 22.972 1.00 53.56 334 LEU A C 1
ATOM 2371 O O . LEU A 1 334 ? 14.105 -46.077 22.299 1.00 53.56 334 LEU A O 1
ATOM 2375 N N . ILE A 1 335 ? 16.078 -46.350 23.338 1.00 54.38 335 ILE A N 1
ATOM 2376 C CA . ILE A 1 335 ? 16.836 -45.253 22.706 1.00 54.38 335 ILE A CA 1
ATOM 2377 C C . ILE A 1 335 ? 17.617 -45.847 21.516 1.00 54.38 335 ILE A C 1
ATOM 2379 O O . ILE A 1 335 ? 18.114 -46.971 21.638 1.00 54.38 335 ILE A O 1
ATOM 2383 N N . PRO A 1 336 ? 17.861 -45.082 20.435 1.00 60.28 336 PRO A N 1
ATOM 2384 C CA . PRO A 1 336 ? 19.248 -44.947 19.995 1.00 60.28 336 PRO A CA 1
ATOM 2385 C C . PRO A 1 336 ? 19.682 -43.495 19.735 1.00 60.28 336 PRO A C 1
ATOM 2387 O O . PRO A 1 336 ? 18.958 -42.654 19.216 1.00 60.28 336 PRO A O 1
ATOM 2390 N N . ARG A 1 337 ? 20.935 -43.261 20.125 1.00 61.34 337 ARG A N 1
ATOM 2391 C CA . ARG A 1 337 ? 21.806 -42.103 19.888 1.00 61.34 337 ARG A CA 1
ATOM 2392 C C . ARG A 1 337 ? 22.616 -42.305 18.589 1.00 61.34 337 ARG A C 1
ATOM 2394 O O . ARG A 1 337 ? 22.882 -43.455 18.251 1.00 61.34 337 ARG A O 1
ATOM 2401 N N . ARG A 1 338 ? 23.203 -41.191 18.099 1.00 51.56 338 ARG A N 1
ATOM 2402 C CA . ARG A 1 338 ? 24.381 -41.016 17.190 1.00 51.56 338 ARG A CA 1
ATOM 2403 C C . ARG A 1 338 ? 24.090 -41.016 15.676 1.00 51.56 338 ARG A C 1
ATOM 2405 O O . ARG A 1 338 ? 23.311 -41.835 15.225 1.00 51.56 338 ARG A O 1
ATOM 2412 N N . THR A 1 339 ? 24.703 -40.170 14.834 1.00 45.00 339 THR A N 1
ATOM 2413 C CA . THR A 1 339 ? 25.827 -39.194 14.955 1.00 45.00 339 THR A CA 1
ATOM 2414 C C . THR A 1 339 ? 25.826 -38.255 13.728 1.00 45.00 339 THR A C 1
ATOM 2416 O O . THR A 1 339 ? 25.206 -38.618 12.731 1.00 45.00 339 THR A O 1
ATOM 2419 N N . PRO A 1 340 ? 26.537 -37.108 13.766 1.00 64.69 340 PRO A N 1
ATOM 2420 C CA . PRO A 1 340 ? 26.679 -36.193 12.635 1.00 64.69 340 PRO A CA 1
ATOM 2421 C C . PRO A 1 340 ? 27.818 -36.609 11.689 1.00 64.69 340 PRO A C 1
ATOM 2423 O O . PRO A 1 340 ? 28.749 -37.311 12.102 1.00 64.69 340 PRO A O 1
ATOM 2426 N N . HIS A 1 341 ? 27.743 -36.107 10.458 1.00 60.91 341 HIS A N 1
ATOM 2427 C CA . HIS A 1 341 ? 28.869 -35.867 9.559 1.00 60.91 341 HIS A CA 1
ATOM 2428 C C . HIS A 1 341 ? 28.934 -34.375 9.253 1.00 60.91 341 HIS A C 1
ATOM 2430 O O . HIS A 1 341 ? 27.843 -33.767 9.177 1.00 60.91 341 HIS A O 1
#

Organism: NCBI:txid1082479

Secondary structure (DSSP, 8-state):
-----------PPPPPPSSPEEEE--SS-EEEEE-S-EEEE--SS-EEEEE-TT-EEEEEE-TTEEEEESS-GGGSEEEEETTEEEEE-SS-EEEEEESS-EEEEETTEEEEEEEEEETTEEEEEETTEEPSTT--GGGS--BTTS--TTTTTTT--SS--PPPPGGGT-PPPBSS--SS--EEE--SSSEE---SS--EEEE-TTS--EEEESS--BTBEEEE--SSGGGSEEE-SSTTSS-EEEEETTEEEEE-S--HHHHHH-SSHHHHHHHH-TTSEEETTSSSS--PPPPP----PPPP-------------------------------------

Radius of gyration: 32.09 Å; chains: 1; bounding box: 71×116×84 Å

pLDDT: mean 84.53, std 20.14, range [36.72, 98.75]

Foldseek 3Di:
DDDPPPPPPPPDDPDDDPDFAEAEDDQEEDEDEDPEAYEYEDHAYAYEYEFDWQYEYEEEDAPNHEYAYQAAQQLWDWADDDQWIWTDNPRTIYIYRYPYWYWYAALQAIWIWHWDQDPVGIFIDTHPHTGHPPDDSVPHDGDNVHHGPNNQQVPNLPQPDAFDDVLRVGDDADCEADQERGEHDQLAADEHENNHGQYEHEDELPHLHEYEYEHQAQNYADEYADQDQVQKDKDQPDQQQQWIWIHHRNGIYIYGPHDSVLSNQDDGPVSNCVHRNVRNYHYPNPDPDDDDDDPDPDPPPPDPPPPDPDDDDDDDDDDDDDDDDDDDDDDDDDDDDDDDD